Protein AF-A0A0M4RE86-F1 (afdb_monomer_lite)

Sequence (200 aa):
MSEARANSGCPTSEVSVALAEDATLPPVSRRAGDGERAEVRSTSSTGASEVVTVRMHRDGIAALTEVQRQLGGSRSDGVRQAVQIVADALSDATSINAAQKSLSKRIAARRPVVVKADESVLADLRDSLREVAERYSRQAFLFQKIGNNWNQIVMVANSGGRVDADAIRGVERALDRLAVVMERDAKRDATVSVKLLEAL

Organism: NCBI:txid656366

pLDDT: mean 70.48, std 21.92, range [27.62, 96.38]

Radius of gyration: 34.89 Å; chains: 1; bounding box: 88×49×106 Å

Foldseek 3Di:
DDDDDDDDDDDDDDDDDDDDDDDDDDDDDDDDDDDDPPPPPPPPPVDDDDDDDDDDDPVRVVVLVVLCVQLPDDSVVSVVLVVVLVVVCVVCVPDPPVSVVVSVVSSVPDDDPPQPFDVVLVVVLVVVVVVLVVLVVVLVVLVVVLVVLVVVQVVCVVVVHDRDPVSVVVSVVSVVVSVVSVVVSVVVVVVSVVSVVVRD

Secondary structure (DSSP, 8-state):
---------------------------------------------TT----------HHHHHHHHHHHHHH-S-HHHHHHHHHHHHHHHHH-TT-HHHHHHHHHHHHHTSPP------HHHHHHHHHHHHHHHHHHHHHHHHHHHHHHHHHHHHHHHHTTPPPPHHHHHHHHHHHHHHHHHHHHHHHHHHHHHHHHHHT-

Structure (mmCIF, N/CA/C/O backbone):
data_AF-A0A0M4RE86-F1
#
_entry.id   AF-A0A0M4RE86-F1
#
loop_
_atom_site.group_PDB
_atom_site.id
_atom_site.type_symbol
_atom_site.label_atom_id
_atom_site.label_alt_id
_atom_site.label_comp_id
_atom_site.label_asym_id
_atom_site.label_entity_id
_atom_site.label_seq_id
_atom_site.pdbx_PDB_ins_code
_atom_site.Cartn_x
_atom_site.Cartn_y
_atom_site.Cartn_z
_atom_site.occupancy
_atom_site.B_iso_or_equiv
_atom_site.auth_seq_id
_atom_site.auth_comp_id
_atom_site.auth_asym_id
_atom_site.auth_atom_id
_atom_site.pdbx_PDB_model_num
ATOM 1 N N . MET A 1 1 ? 4.613 10.999 -76.717 1.00 40.31 1 MET A N 1
ATOM 2 C CA . MET A 1 1 ? 3.938 9.713 -76.444 1.00 40.31 1 MET A CA 1
ATOM 3 C C . MET A 1 1 ? 3.514 9.723 -74.989 1.00 40.31 1 MET A C 1
ATOM 5 O O . MET A 1 1 ? 4.354 10.082 -74.181 1.00 40.31 1 MET A O 1
ATOM 9 N N . SER A 1 2 ? 2.330 9.350 -74.534 1.00 37.97 2 SER A N 1
ATOM 10 C CA . SER A 1 2 ? 0.957 9.283 -75.047 1.00 37.97 2 SER A CA 1
ATOM 11 C C . SER A 1 2 ? 0.096 9.117 -73.782 1.00 37.97 2 SER A C 1
ATOM 13 O O . SER A 1 2 ? 0.571 8.603 -72.772 1.00 37.97 2 SER A O 1
ATOM 15 N N . GLU A 1 3 ? -1.122 9.634 -73.838 1.00 37.16 3 GLU A N 1
ATOM 16 C CA . GLU A 1 3 ? -2.092 9.837 -72.756 1.00 37.16 3 GLU A CA 1
ATOM 17 C C . GLU A 1 3 ? -2.699 8.551 -72.154 1.00 37.16 3 GLU A C 1
ATOM 19 O O . GLU A 1 3 ? -2.768 7.535 -72.838 1.00 37.16 3 GLU A O 1
ATOM 24 N N . ALA A 1 4 ? -3.227 8.654 -70.919 1.00 37.56 4 ALA A N 1
ATOM 25 C CA . ALA A 1 4 ? -4.550 8.158 -70.455 1.00 37.56 4 ALA A CA 1
ATOM 26 C C . ALA A 1 4 ? -4.678 8.408 -68.926 1.00 37.56 4 ALA A C 1
ATOM 28 O O . ALA A 1 4 ? -3.933 7.821 -68.152 1.00 37.56 4 ALA A O 1
ATOM 29 N N . ARG A 1 5 ? -5.385 9.429 -68.408 1.00 33.84 5 ARG A N 1
ATOM 30 C CA . ARG A 1 5 ? -6.848 9.622 -68.214 1.00 33.84 5 ARG A CA 1
ATOM 31 C C . ARG A 1 5 ? -7.592 8.513 -67.442 1.00 33.84 5 ARG A C 1
ATOM 33 O O . ARG A 1 5 ? -7.882 7.475 -68.017 1.00 33.84 5 ARG A O 1
ATOM 40 N N . ALA A 1 6 ? -8.021 8.843 -66.215 1.00 36.72 6 ALA A N 1
ATOM 41 C CA . ALA A 1 6 ? -9.340 8.576 -65.594 1.00 36.72 6 ALA A CA 1
ATOM 42 C C . ALA A 1 6 ? -9.331 9.238 -64.188 1.00 36.72 6 ALA A C 1
ATOM 44 O O . ALA A 1 6 ? -8.570 8.805 -63.336 1.00 36.72 6 ALA A O 1
ATOM 45 N N . ASN A 1 7 ? -9.854 10.442 -63.932 1.00 31.66 7 ASN A N 1
ATOM 46 C CA . ASN A 1 7 ? -11.230 10.970 -63.902 1.00 31.66 7 ASN A CA 1
ATOM 47 C C . ASN A 1 7 ? -12.206 10.375 -62.858 1.00 31.66 7 ASN A C 1
ATOM 49 O O . ASN A 1 7 ? -12.497 9.185 -62.850 1.00 31.66 7 ASN A O 1
ATOM 53 N N . SER A 1 8 ? -12.835 11.323 -62.146 1.00 31.17 8 SER A N 1
ATOM 54 C CA . SER A 1 8 ? -14.076 11.285 -61.347 1.00 31.17 8 SER A CA 1
ATOM 55 C C . SER A 1 8 ? -13.953 10.861 -59.869 1.00 31.17 8 SER A C 1
ATOM 57 O O . SER A 1 8 ? -13.327 9.861 -59.559 1.00 31.17 8 SER A O 1
ATOM 59 N N . GLY A 1 9 ? -14.514 11.585 -58.896 1.00 27.73 9 GLY A N 1
ATOM 60 C CA . GLY A 1 9 ? -15.374 12.760 -58.999 1.00 27.73 9 GLY A CA 1
ATOM 61 C C . GLY A 1 9 ? -15.564 13.480 -57.661 1.00 27.73 9 GLY A C 1
ATOM 62 O O . GLY A 1 9 ? -15.548 12.885 -56.592 1.00 27.73 9 GLY A O 1
ATOM 63 N N . CYS A 1 10 ? -15.751 14.789 -57.773 1.00 36.94 10 CYS A N 1
ATOM 64 C CA . CYS A 1 10 ? -16.565 15.617 -56.888 1.00 36.94 10 CYS A CA 1
ATOM 65 C C . CYS A 1 10 ? -17.763 16.027 -57.769 1.00 36.94 10 CYS A C 1
ATOM 67 O O . CYS A 1 10 ? -17.533 16.242 -58.968 1.00 36.94 10 CYS A O 1
ATOM 6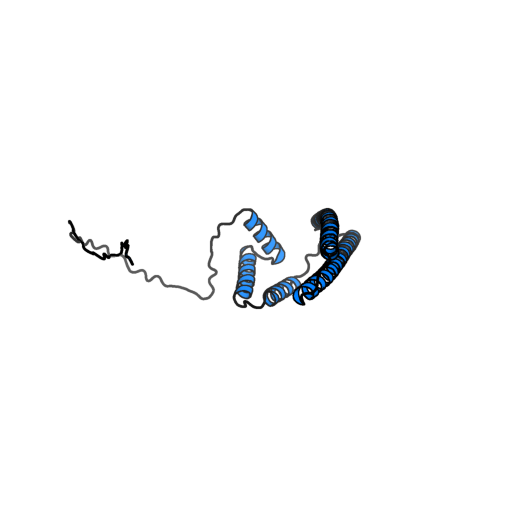9 N N . PRO A 1 11 ? -19.015 16.083 -57.271 1.00 39.84 11 PRO A N 1
ATOM 70 C CA . PRO A 1 11 ? -19.457 17.363 -56.706 1.00 39.84 11 PRO A CA 1
ATOM 71 C C . PRO A 1 11 ? -20.587 17.300 -55.639 1.00 39.84 11 PRO A C 1
ATOM 73 O O . PRO A 1 11 ? -21.336 16.337 -55.540 1.00 39.84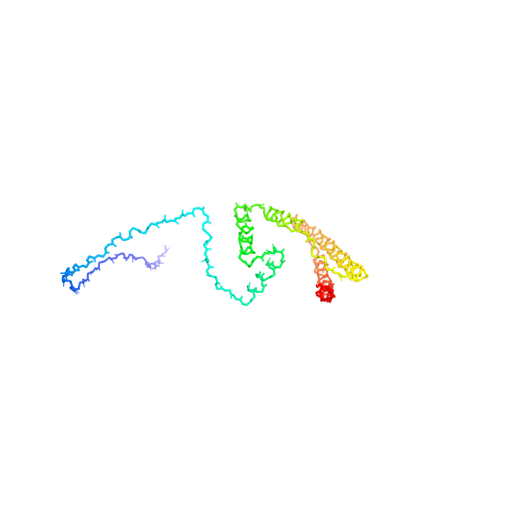 11 PRO A O 1
ATOM 76 N N . THR A 1 12 ? -20.653 18.379 -54.847 1.00 30.48 12 THR A N 1
ATOM 77 C CA . THR A 1 12 ? -21.818 19.125 -54.300 1.00 30.48 12 THR A CA 1
ATOM 78 C C . THR A 1 12 ? -23.168 18.433 -54.038 1.00 30.48 12 THR A C 1
ATOM 80 O O . THR A 1 12 ? -23.753 17.866 -54.952 1.00 30.48 12 THR A O 1
ATOM 83 N N . SER A 1 13 ? -23.767 18.709 -52.868 1.00 30.53 13 SER A N 1
ATOM 84 C CA . SER A 1 13 ? -25.028 19.483 -52.793 1.00 30.53 13 SER A CA 1
ATOM 85 C C . SER A 1 13 ? -25.476 19.752 -51.349 1.00 30.53 13 SER A C 1
ATOM 87 O O . SER A 1 13 ? -25.863 18.844 -50.620 1.00 30.53 13 SER A O 1
ATOM 89 N N . GLU A 1 14 ? -25.490 21.032 -50.977 1.00 35.16 14 GLU A N 1
ATOM 90 C CA . GLU A 1 14 ? -26.532 21.603 -50.120 1.00 35.16 14 GLU A CA 1
ATOM 91 C C . GLU A 1 14 ? -27.847 21.613 -50.913 1.00 35.16 14 GLU A C 1
ATOM 93 O O . GLU A 1 14 ? -27.827 22.058 -52.058 1.00 35.16 14 GLU A O 1
ATOM 98 N N . VAL A 1 15 ? -28.967 21.188 -50.317 1.00 28.66 15 VAL A N 1
ATOM 99 C CA . VAL A 1 15 ? -30.316 21.718 -50.594 1.00 28.66 15 VAL A CA 1
ATOM 100 C C . VAL A 1 15 ? -31.177 21.545 -49.336 1.00 28.66 15 VAL A C 1
ATOM 102 O O . VAL A 1 15 ? -31.321 20.454 -48.791 1.00 28.66 15 VAL A O 1
ATOM 105 N N . SER A 1 16 ? -31.719 22.677 -48.904 1.00 31.89 16 SER A N 1
ATOM 106 C CA . SER A 1 16 ? -32.699 22.905 -47.843 1.00 31.89 16 SER A CA 1
ATOM 107 C C . SER A 1 16 ? -34.145 22.604 -48.288 1.00 31.89 16 SER A C 1
ATOM 109 O O . SER A 1 16 ? -34.395 22.327 -49.455 1.00 31.89 16 SER A O 1
ATOM 111 N N . VAL A 1 17 ? -35.090 22.894 -47.378 1.00 27.62 17 VAL A N 1
ATOM 112 C CA . VAL A 1 17 ? -36.523 23.215 -47.606 1.00 27.62 17 VAL A CA 1
ATOM 113 C C . VAL A 1 17 ? -37.460 21.997 -47.617 1.00 27.62 17 VAL A C 1
ATOM 115 O O . VAL A 1 17 ? -37.162 21.005 -48.259 1.00 27.62 17 VAL A O 1
ATOM 118 N N . ALA A 1 18 ? -38.671 21.988 -47.058 1.00 28.33 18 ALA A N 1
ATOM 119 C CA . ALA A 1 18 ? -39.400 22.655 -45.968 1.00 28.33 18 ALA A CA 1
ATOM 120 C C . ALA A 1 18 ? -40.838 22.079 -46.024 1.00 28.33 18 ALA A C 1
ATOM 122 O O . ALA A 1 18 ? -41.206 21.484 -47.036 1.00 28.33 18 ALA A O 1
ATOM 123 N N . LEU A 1 19 ? -41.655 22.430 -45.018 1.00 28.05 19 LEU A N 1
ATOM 124 C CA . LEU A 1 19 ? -43.130 22.525 -45.067 1.00 28.05 19 LEU A CA 1
ATOM 125 C C . LEU A 1 19 ? -43.913 21.193 -45.125 1.00 28.05 19 LEU A C 1
ATOM 127 O O . LEU A 1 19 ? -43.453 20.214 -45.689 1.00 28.05 19 LEU A O 1
ATOM 131 N N . ALA A 1 20 ? -45.122 21.059 -44.583 1.00 31.22 20 ALA A N 1
ATOM 132 C CA . ALA A 1 20 ? -46.072 21.985 -43.961 1.00 31.22 20 ALA A CA 1
ATOM 133 C C . ALA A 1 20 ? -46.968 21.138 -43.021 1.00 31.22 20 ALA A C 1
ATOM 135 O O . ALA A 1 20 ? -47.129 19.943 -43.260 1.00 31.22 20 ALA A O 1
ATOM 136 N N . GLU A 1 21 ? -47.316 21.636 -41.831 1.00 35.22 21 GLU A N 1
ATOM 137 C CA . GLU A 1 21 ? -48.665 22.138 -41.486 1.00 35.22 21 GLU A CA 1
ATOM 138 C C . GLU A 1 21 ? -49.761 21.057 -41.527 1.00 35.22 21 GLU A C 1
ATOM 140 O O . GLU A 1 21 ? -49.999 20.465 -42.569 1.00 35.22 21 GLU A O 1
ATOM 145 N N . ASP A 1 22 ? -50.469 20.828 -40.412 1.00 29.98 22 ASP A N 1
ATOM 146 C CA . ASP A 1 22 ? -51.822 21.390 -40.294 1.00 29.98 22 ASP A CA 1
ATOM 147 C C . ASP A 1 22 ? -52.424 21.259 -38.875 1.00 29.98 22 ASP A C 1
ATOM 149 O O . ASP A 1 22 ? -52.291 20.221 -38.230 1.00 29.98 22 ASP A O 1
ATOM 153 N N . ALA A 1 23 ? -53.072 22.360 -38.468 1.00 31.09 23 ALA A N 1
ATOM 154 C CA . ALA A 1 23 ? -54.209 22.583 -37.554 1.00 31.09 23 ALA A CA 1
ATOM 155 C C . ALA A 1 23 ? -54.300 21.840 -36.185 1.00 31.09 23 ALA A C 1
ATOM 157 O O . ALA A 1 23 ? -54.049 20.652 -36.065 1.00 31.09 23 ALA A O 1
ATOM 158 N N . THR A 1 24 ? -54.724 22.426 -35.054 1.00 30.77 24 THR A N 1
ATOM 159 C CA . THR A 1 24 ? -55.676 23.529 -34.827 1.00 30.77 24 THR A CA 1
ATOM 160 C C . THR A 1 24 ? -55.593 23.983 -33.349 1.00 30.77 24 THR A C 1
ATOM 162 O O . THR A 1 24 ? -55.623 23.153 -32.443 1.00 30.77 24 THR A O 1
ATOM 165 N N . LEU A 1 25 ? -55.576 25.291 -33.075 1.00 39.19 25 LEU A N 1
ATOM 166 C CA . LEU A 1 25 ? -56.115 25.913 -31.841 1.00 39.19 25 LEU A CA 1
ATOM 167 C C . LEU A 1 25 ? -57.394 26.665 -32.262 1.00 39.19 25 LEU A C 1
ATOM 169 O O . LEU A 1 25 ? -57.408 27.107 -33.415 1.00 39.19 25 LEU A O 1
ATOM 173 N N . PRO A 1 26 ? -58.451 26.870 -31.431 1.00 41.78 26 PRO A N 1
ATOM 174 C CA . PRO A 1 26 ? -58.397 27.574 -30.125 1.00 41.78 26 PRO A CA 1
ATOM 175 C C . PRO A 1 26 ? -59.552 27.118 -29.163 1.00 41.78 26 PRO A C 1
ATOM 177 O O . PRO A 1 26 ? -60.053 26.015 -29.366 1.00 41.78 26 PRO A O 1
ATOM 180 N N . PRO A 1 27 ? -60.087 27.881 -28.172 1.00 35.31 27 PRO A N 1
ATOM 181 C CA . PRO A 1 27 ? -59.636 29.080 -27.457 1.00 35.31 27 PRO A CA 1
ATOM 182 C C . PRO A 1 27 ? -59.655 28.947 -25.908 1.00 35.31 27 PRO A C 1
ATOM 184 O O . PRO A 1 27 ? -60.118 27.984 -25.306 1.00 35.31 27 PRO A O 1
ATOM 187 N N . VAL A 1 28 ? -59.175 30.015 -25.272 1.00 36.88 28 VAL A N 1
ATOM 188 C CA . VAL A 1 28 ? -59.287 30.379 -23.853 1.00 36.88 28 VAL A CA 1
ATOM 189 C C . VAL A 1 28 ? -60.715 30.225 -23.301 1.00 36.88 28 VAL A C 1
ATOM 191 O O . VAL A 1 28 ? -61.653 30.793 -23.853 1.00 36.88 28 VAL A O 1
ATOM 194 N N . SER A 1 29 ? -60.853 29.602 -22.125 1.00 34.25 29 SER A N 1
ATOM 195 C CA . SER A 1 29 ? -61.986 29.842 -21.221 1.00 34.25 29 SER A CA 1
ATOM 196 C C . SER A 1 29 ? -61.481 30.157 -19.815 1.00 34.25 29 SER A C 1
ATOM 198 O O . SER A 1 29 ? -60.981 29.294 -19.095 1.00 34.25 29 SER A O 1
ATOM 200 N N . ARG A 1 30 ? -61.637 31.428 -19.432 1.00 36.12 30 ARG A N 1
ATOM 201 C CA . ARG A 1 30 ? -61.524 31.921 -18.058 1.00 36.12 30 ARG A CA 1
ATOM 202 C C . ARG A 1 30 ? -62.530 31.184 -17.171 1.00 36.12 30 ARG A C 1
ATOM 204 O O . ARG A 1 30 ? -63.725 31.203 -17.457 1.00 36.12 30 ARG A O 1
ATOM 211 N N . ARG A 1 31 ? -62.080 30.676 -16.024 1.00 35.06 31 ARG A N 1
ATOM 212 C CA . ARG A 1 31 ? -62.926 30.630 -14.829 1.00 35.06 31 ARG A CA 1
ATOM 213 C C . ARG A 1 31 ? -62.125 31.149 -13.647 1.00 35.06 31 ARG A C 1
ATOM 215 O O . ARG A 1 31 ? -61.079 30.611 -13.309 1.00 35.06 31 ARG A O 1
ATOM 222 N N . ALA A 1 32 ? -62.616 32.263 -13.119 1.00 38.19 32 ALA A N 1
ATOM 223 C CA . ALA A 1 32 ? -62.147 32.897 -11.908 1.00 38.19 32 ALA A CA 1
ATOM 224 C C . ALA A 1 32 ? -62.244 31.914 -10.737 1.00 38.19 32 ALA A C 1
ATOM 226 O O . ALA A 1 32 ? -63.264 31.250 -10.556 1.00 38.19 32 ALA A O 1
ATOM 227 N N . GLY A 1 33 ? -61.170 31.850 -9.965 1.00 36.50 33 GLY A N 1
ATOM 228 C CA . GLY A 1 33 ? -61.120 31.244 -8.649 1.00 36.50 33 GLY A CA 1
ATOM 229 C C . GLY A 1 33 ? -60.152 32.083 -7.839 1.00 36.50 33 GLY A C 1
ATOM 230 O O . GLY A 1 33 ? -58.945 31.873 -7.918 1.00 36.50 33 GLY A O 1
ATOM 231 N N . ASP A 1 34 ? -60.696 33.096 -7.168 1.00 37.25 34 ASP A N 1
ATOM 232 C CA . ASP A 1 34 ? -60.009 33.849 -6.130 1.00 37.25 34 ASP A CA 1
ATOM 233 C C . ASP A 1 34 ? -59.413 32.879 -5.111 1.00 37.25 34 ASP A C 1
ATOM 235 O O . ASP A 1 34 ? -60.082 31.975 -4.611 1.00 37.25 34 ASP A O 1
ATOM 239 N N . GLY A 1 35 ? -58.135 33.070 -4.826 1.00 36.62 35 GLY A N 1
ATOM 240 C CA . GLY A 1 35 ? -57.379 32.227 -3.917 1.00 36.62 35 GLY A CA 1
ATOM 241 C C . GLY A 1 35 ? -56.003 32.821 -3.711 1.00 36.62 35 GLY A C 1
ATOM 242 O O . GLY A 1 35 ? -55.013 32.237 -4.127 1.00 36.62 35 GLY A O 1
ATOM 243 N N . GLU A 1 36 ? -56.003 34.051 -3.198 1.00 34.25 36 GLU A N 1
ATOM 244 C CA . GLU A 1 36 ? -55.004 34.602 -2.287 1.00 34.25 36 GLU A CA 1
ATOM 245 C C . GLU A 1 36 ? -53.552 34.185 -2.572 1.00 34.25 36 GLU A C 1
ATOM 247 O O . GLU A 1 36 ? -53.103 33.087 -2.245 1.00 34.25 36 GLU A O 1
ATOM 252 N N . ARG A 1 37 ? -52.781 35.123 -3.141 1.00 38.22 37 ARG A N 1
ATOM 253 C CA . ARG A 1 37 ? -51.319 35.118 -3.044 1.00 38.22 37 ARG A CA 1
ATOM 254 C C . ARG A 1 37 ? -50.945 35.054 -1.560 1.00 38.22 37 ARG A C 1
ATOM 256 O O . ARG A 1 37 ? -50.725 36.085 -0.931 1.00 38.22 37 ARG A O 1
ATOM 263 N N . ALA A 1 38 ? -50.820 33.844 -1.026 1.00 35.88 38 ALA A N 1
ATOM 264 C CA . ALA A 1 38 ? -49.935 33.576 0.083 1.00 35.88 38 ALA A CA 1
ATOM 265 C C . ALA A 1 38 ? -48.533 33.832 -0.464 1.00 35.88 38 ALA A C 1
ATOM 267 O O . ALA A 1 38 ? -47.904 32.981 -1.092 1.00 35.88 38 ALA A O 1
ATOM 268 N N . GLU A 1 39 ? -48.122 35.087 -0.319 1.00 40.28 39 GLU A N 1
ATOM 269 C CA . GLU A 1 39 ? -46.750 35.507 -0.136 1.00 40.28 39 GLU A CA 1
ATOM 270 C C . GLU A 1 39 ? -46.030 34.377 0.610 1.00 40.28 39 GLU A C 1
ATOM 272 O O . GLU A 1 39 ? -46.173 34.222 1.824 1.00 40.28 39 GLU A O 1
ATOM 277 N N . VAL A 1 40 ? -45.333 33.511 -0.137 1.00 37.69 40 VAL A N 1
ATOM 278 C CA . VAL A 1 40 ? -44.390 32.562 0.443 1.00 37.69 40 VAL A CA 1
ATOM 279 C C . VAL A 1 40 ? -43.305 33.457 0.998 1.00 37.69 40 VAL A C 1
ATOM 281 O O . VAL A 1 40 ? -42.357 33.835 0.312 1.00 37.69 40 VAL A O 1
ATOM 284 N N . ARG A 1 41 ? -43.526 33.888 2.241 1.00 37.66 41 ARG A N 1
ATOM 285 C CA . ARG A 1 41 ? -42.517 34.474 3.094 1.00 37.66 41 ARG A CA 1
ATOM 286 C C . ARG A 1 41 ? -41.407 33.447 3.130 1.00 37.66 41 ARG A C 1
ATOM 288 O O . ARG A 1 41 ? -41.482 32.461 3.860 1.00 37.66 41 ARG A O 1
ATOM 295 N N . SER A 1 42 ? -40.389 33.690 2.317 1.00 47.12 42 SER A N 1
ATOM 296 C CA . SER A 1 42 ? -39.051 33.176 2.529 1.00 47.12 42 SER A CA 1
ATOM 297 C C . SER A 1 42 ? -38.609 33.660 3.903 1.00 47.12 42 SER A C 1
ATOM 299 O O . SER A 1 42 ? -37.954 34.687 4.049 1.00 47.12 42 SER A O 1
ATOM 301 N N . THR A 1 43 ? -38.994 32.924 4.940 1.00 43.75 43 THR A N 1
ATOM 302 C CA . THR A 1 43 ? -38.349 32.992 6.243 1.00 43.75 43 THR A CA 1
ATOM 303 C C . THR A 1 43 ? -37.087 32.148 6.148 1.00 43.75 43 THR A C 1
ATOM 305 O O . THR A 1 43 ? -36.958 31.118 6.807 1.00 43.75 43 THR A O 1
ATOM 308 N N . SER A 1 44 ? -36.148 32.563 5.295 1.00 45.78 44 SER A N 1
ATOM 309 C CA . SER A 1 44 ? -34.759 32.147 5.435 1.00 45.78 44 SER A CA 1
ATOM 310 C C . SER A 1 44 ? -34.217 32.873 6.664 1.00 45.78 44 SER A C 1
ATOM 312 O O . SER A 1 44 ? -33.566 33.913 6.563 1.00 45.78 44 SER A O 1
ATOM 314 N N . SER A 1 45 ? -34.574 32.371 7.846 1.00 42.75 45 SER A N 1
ATOM 315 C CA . SER A 1 45 ? -33.865 32.718 9.063 1.00 42.75 45 SER A CA 1
ATOM 316 C C . SER A 1 45 ? -32.491 32.065 8.967 1.00 42.75 45 SER A C 1
ATOM 318 O O . SER A 1 45 ? -32.349 30.844 8.873 1.00 42.75 45 SER A O 1
ATOM 320 N N . THR A 1 46 ? -31.463 32.903 8.921 1.00 51.88 46 THR A N 1
ATOM 321 C CA . THR A 1 46 ? -30.059 32.507 8.974 1.00 51.88 46 THR A CA 1
ATOM 322 C C . THR A 1 46 ? -29.829 31.714 10.265 1.00 51.88 46 THR A C 1
ATOM 324 O O . THR A 1 46 ? -29.661 32.300 11.330 1.00 51.88 46 THR A O 1
ATOM 327 N N . GLY A 1 47 ? -29.913 30.381 10.191 1.00 57.91 47 GLY A N 1
ATOM 328 C CA . GLY A 1 47 ? -29.756 29.482 11.342 1.00 57.91 47 GLY A CA 1
ATOM 329 C C . GLY A 1 47 ? -30.702 28.275 11.406 1.00 57.91 47 GLY A C 1
ATOM 330 O O . GLY A 1 47 ? -30.508 27.425 12.274 1.00 57.91 47 GLY A O 1
ATOM 331 N N . ALA A 1 48 ? -31.701 28.148 10.524 1.00 57.06 48 ALA A N 1
ATOM 332 C CA . ALA A 1 48 ? -32.551 26.955 10.502 1.00 57.06 48 ALA A CA 1
ATOM 333 C C . ALA A 1 48 ? -31.793 25.741 9.924 1.00 57.06 48 ALA A C 1
ATOM 335 O O . ALA A 1 48 ? -31.331 25.768 8.786 1.00 57.06 48 ALA A O 1
ATOM 336 N N . SER A 1 49 ? -31.659 24.669 10.713 1.00 68.00 49 SER A N 1
ATOM 337 C CA . SER A 1 49 ? -31.095 23.396 10.247 1.00 68.00 49 SER A CA 1
ATOM 338 C C . SER A 1 49 ? -32.034 22.773 9.213 1.00 68.00 49 SER A C 1
ATOM 340 O O . SER A 1 49 ? -33.091 22.261 9.573 1.00 68.00 49 SER A O 1
ATOM 342 N N . GLU A 1 50 ? -31.635 22.777 7.944 1.00 81.75 50 GLU A N 1
ATOM 343 C CA . GLU A 1 50 ? -32.344 22.066 6.881 1.00 81.75 50 GLU A CA 1
ATOM 344 C C . GLU A 1 50 ? -32.192 20.546 7.057 1.00 81.75 50 GLU A C 1
ATOM 346 O O . GLU A 1 50 ? -31.112 20.043 7.387 1.00 81.75 50 GLU A O 1
ATOM 351 N N . VAL A 1 51 ? -33.286 19.804 6.872 1.00 82.44 51 VAL A N 1
ATOM 352 C CA . VAL A 1 51 ? -33.288 18.338 6.940 1.00 82.44 51 VAL A CA 1
ATOM 353 C C . VAL A 1 51 ? -33.289 17.785 5.522 1.00 82.44 51 VAL A C 1
ATOM 355 O O . VAL A 1 51 ? -34.295 17.846 4.822 1.00 82.44 51 VAL A O 1
ATOM 358 N N . VAL A 1 52 ? -32.161 17.202 5.118 1.00 82.81 52 VAL A N 1
ATOM 359 C CA . VAL A 1 52 ? -31.997 16.565 3.806 1.00 82.81 52 VAL A CA 1
ATOM 360 C C . VAL A 1 52 ? -32.076 15.049 3.963 1.00 82.81 52 VAL A C 1
ATOM 362 O O . VAL A 1 52 ? -31.335 14.453 4.747 1.00 82.81 52 VAL A O 1
ATOM 365 N N . THR A 1 53 ? -32.968 14.409 3.204 1.00 84.81 53 THR A N 1
ATOM 366 C CA . THR A 1 53 ? -33.077 12.943 3.184 1.00 84.81 53 THR A CA 1
ATOM 367 C C . THR A 1 53 ? -32.143 12.371 2.123 1.00 84.81 53 THR A C 1
ATOM 369 O O . THR A 1 53 ? -32.285 12.677 0.941 1.00 84.81 53 THR A O 1
ATOM 372 N N . VAL A 1 54 ? -31.209 11.509 2.531 1.00 83.12 54 VAL A N 1
ATOM 373 C CA . VAL A 1 54 ? -30.230 10.873 1.635 1.00 83.12 54 VAL A CA 1
ATOM 374 C C . VAL A 1 54 ? -30.478 9.369 1.592 1.00 83.12 54 VAL A C 1
ATOM 376 O O . VAL A 1 54 ? -30.582 8.717 2.630 1.00 83.12 54 VAL A O 1
ATOM 379 N N . ARG A 1 55 ? -30.560 8.800 0.386 1.00 86.81 55 ARG A N 1
ATOM 380 C CA . ARG A 1 55 ? -30.604 7.344 0.194 1.0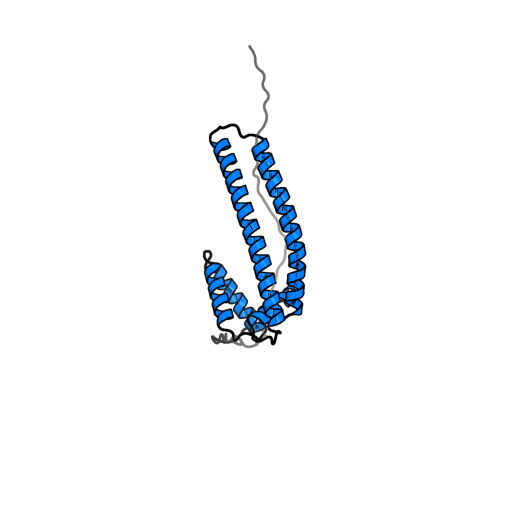0 86.81 55 ARG A CA 1
ATOM 381 C C . ARG A 1 55 ? -29.177 6.810 0.133 1.00 86.81 55 ARG A C 1
ATOM 383 O O . ARG A 1 55 ? -28.379 7.292 -0.663 1.00 86.81 55 ARG A O 1
ATOM 390 N N . MET A 1 56 ? -28.863 5.819 0.963 1.00 85.75 56 MET A N 1
ATOM 391 C CA . MET A 1 56 ? -27.528 5.223 1.045 1.00 85.75 56 MET A CA 1
ATOM 392 C C . MET A 1 56 ? -27.602 3.704 0.904 1.00 85.75 56 MET A C 1
ATOM 394 O O . MET A 1 56 ? -28.548 3.074 1.379 1.00 85.75 56 MET A O 1
ATOM 398 N N . HIS A 1 57 ? -26.581 3.122 0.275 1.00 89.88 57 HIS A N 1
ATOM 399 C CA . HIS A 1 57 ? -26.372 1.675 0.270 1.00 89.88 57 HIS A CA 1
ATOM 400 C C . HIS A 1 57 ? -25.972 1.181 1.670 1.00 89.88 57 HIS A C 1
ATOM 402 O O . HIS A 1 57 ? -25.505 1.966 2.501 1.00 89.88 57 HIS A O 1
ATOM 408 N N . ARG A 1 58 ? -26.104 -0.127 1.928 1.00 84.88 58 ARG A N 1
ATOM 409 C CA . ARG A 1 58 ? -25.779 -0.747 3.226 1.00 84.88 58 ARG A CA 1
ATOM 410 C C . ARG A 1 58 ? -24.351 -0.429 3.686 1.00 84.88 58 ARG A C 1
ATOM 412 O O . ARG A 1 58 ? -24.152 -0.085 4.848 1.00 84.88 58 ARG A O 1
ATOM 419 N N . ASP A 1 59 ? -23.394 -0.442 2.763 1.00 84.50 59 ASP A N 1
ATOM 420 C CA . ASP A 1 59 ? -21.987 -0.117 3.044 1.00 84.50 59 ASP A CA 1
ATOM 421 C C . ASP A 1 59 ? -21.798 1.367 3.378 1.00 84.50 59 ASP A C 1
ATOM 423 O O . ASP A 1 59 ? -21.014 1.721 4.254 1.00 84.50 59 ASP A O 1
ATOM 427 N N . GLY A 1 60 ? -22.584 2.245 2.748 1.00 81.00 60 GLY A N 1
ATOM 428 C CA . GLY A 1 60 ? -22.599 3.674 3.060 1.00 81.00 60 GLY A CA 1
ATOM 429 C C . GLY A 1 60 ? -23.144 3.963 4.460 1.00 81.00 60 GLY A C 1
ATOM 430 O O . GLY A 1 60 ? -22.636 4.843 5.150 1.00 81.00 60 GLY A O 1
ATOM 431 N N . ILE A 1 61 ? -24.135 3.191 4.918 1.00 82.94 61 ILE A N 1
ATOM 432 C CA . ILE A 1 61 ? -24.666 3.289 6.287 1.00 82.94 61 ILE A CA 1
ATOM 433 C C . ILE A 1 61 ? -23.620 2.812 7.307 1.00 82.94 61 ILE A C 1
ATOM 435 O O . ILE A 1 61 ? -23.460 3.436 8.360 1.00 82.94 61 ILE A O 1
ATOM 439 N N . ALA A 1 62 ? -22.887 1.739 6.995 1.00 82.12 62 ALA A N 1
ATOM 440 C CA . ALA A 1 62 ? -21.794 1.249 7.834 1.00 82.12 62 ALA A CA 1
ATOM 441 C C . ALA A 1 62 ? -20.654 2.278 7.927 1.00 82.12 62 ALA A C 1
ATOM 443 O O . ALA A 1 62 ? -20.242 2.635 9.030 1.00 82.12 62 ALA A O 1
ATOM 444 N N . ALA A 1 63 ? -20.229 2.840 6.791 1.00 79.00 63 ALA A N 1
ATOM 445 C CA . ALA A 1 63 ? -19.228 3.903 6.745 1.00 79.00 63 ALA A CA 1
ATOM 446 C C . ALA A 1 63 ? -19.670 5.148 7.532 1.00 79.00 63 ALA A C 1
ATOM 448 O O . ALA A 1 63 ? -18.882 5.713 8.286 1.00 79.00 63 ALA A O 1
ATOM 449 N N . LEU A 1 64 ? -20.943 5.549 7.432 1.00 80.06 64 LEU A N 1
ATOM 450 C CA . LEU A 1 64 ? -21.471 6.679 8.199 1.00 80.06 64 LEU A CA 1
ATOM 451 C C . LEU A 1 64 ? -21.496 6.401 9.707 1.00 80.06 64 LEU A C 1
ATOM 453 O O . LEU A 1 64 ? -21.229 7.296 10.506 1.00 80.06 64 LEU A O 1
ATOM 457 N N . THR A 1 65 ? -21.809 5.167 10.098 1.00 81.56 65 THR A N 1
ATOM 458 C CA . THR A 1 65 ? -21.776 4.743 11.503 1.00 81.56 65 THR A CA 1
ATOM 459 C C . THR A 1 65 ? -20.351 4.806 12.049 1.00 81.56 65 THR A C 1
ATOM 461 O O . THR A 1 65 ? -20.145 5.267 13.168 1.00 81.56 65 THR A O 1
ATOM 464 N N . GLU A 1 66 ? -19.358 4.435 11.241 1.00 77.25 66 GLU A N 1
ATOM 465 C CA . GLU A 1 66 ? -17.946 4.547 11.605 1.00 77.25 66 GLU A CA 1
ATOM 466 C C . GLU A 1 66 ? -17.482 6.009 11.699 1.00 77.25 66 GLU A C 1
ATOM 468 O O . GLU A 1 66 ? -16.846 6.396 12.679 1.00 77.25 66 GLU A O 1
ATOM 473 N N . VAL A 1 67 ? -17.880 6.866 10.754 1.00 76.00 67 VAL A N 1
ATOM 474 C CA . VAL A 1 67 ? -17.635 8.319 10.826 1.00 76.00 67 VAL A CA 1
ATOM 475 C C . VAL A 1 67 ? -18.276 8.915 12.080 1.00 76.00 67 VAL A C 1
ATOM 477 O O . VAL A 1 67 ? -17.641 9.700 12.785 1.00 76.00 67 VAL A O 1
ATOM 480 N N . GLN A 1 68 ? -19.505 8.510 12.410 1.00 78.75 68 GLN A N 1
ATOM 481 C CA . GLN A 1 68 ? -20.166 8.910 13.648 1.00 78.75 68 GLN A CA 1
ATOM 482 C C . GLN A 1 68 ? -19.399 8.404 14.873 1.00 78.75 68 GLN A C 1
ATOM 484 O O . GLN A 1 68 ? -19.259 9.146 15.837 1.00 78.75 68 GLN A O 1
ATOM 489 N N . ARG A 1 69 ? -18.868 7.179 14.863 1.00 77.44 69 ARG A N 1
ATOM 490 C CA . ARG A 1 69 ? -18.062 6.645 15.971 1.00 77.44 69 ARG A CA 1
ATOM 491 C C . ARG A 1 69 ? -16.802 7.485 16.199 1.00 77.44 69 ARG A C 1
ATOM 493 O O . ARG A 1 69 ? -16.509 7.861 17.333 1.00 77.44 69 ARG A O 1
ATOM 500 N N . GLN A 1 70 ? -16.101 7.837 15.123 1.00 70.50 70 GLN A N 1
ATOM 501 C CA . GLN A 1 70 ? -14.846 8.593 15.176 1.00 70.50 70 GLN A CA 1
ATOM 502 C C . GLN A 1 70 ? -15.060 10.071 15.545 1.00 70.50 70 GLN A C 1
ATOM 504 O O . GLN A 1 70 ? -14.406 10.595 16.453 1.00 70.50 70 GLN A O 1
ATOM 509 N N . LEU A 1 71 ? -16.010 10.739 14.884 1.00 69.81 71 LEU A N 1
ATOM 510 C CA . LEU A 1 71 ? -16.291 12.172 15.043 1.00 69.81 71 LEU A CA 1
ATOM 511 C C . LEU A 1 71 ? -17.293 12.493 16.154 1.00 69.81 71 LEU A C 1
ATOM 513 O O . LEU A 1 71 ? -17.349 13.647 16.587 1.00 69.81 71 LEU A O 1
ATOM 517 N N . GLY A 1 72 ? -18.007 11.471 16.648 1.00 66.94 72 GLY A N 1
ATOM 518 C CA . GLY A 1 72 ? -19.027 11.464 17.707 1.00 66.94 72 GLY A CA 1
ATOM 519 C C . GLY A 1 72 ? -20.151 12.484 17.553 1.00 66.94 72 GLY A C 1
ATOM 520 O O . GLY A 1 72 ? -20.201 13.264 16.610 1.00 66.94 72 GLY A O 1
ATOM 521 N N . GLY A 1 73 ? -21.080 12.462 18.508 1.00 76.00 73 GLY A N 1
ATOM 522 C CA . GLY A 1 73 ? -22.323 13.227 18.409 1.00 76.00 73 GLY A CA 1
ATOM 523 C C . GLY A 1 73 ? -23.409 12.479 17.632 1.00 76.00 73 GLY A C 1
ATOM 524 O O . GLY A 1 73 ? -23.388 11.246 17.514 1.00 76.00 73 GLY A O 1
ATOM 525 N N . SER A 1 74 ? -24.402 13.220 17.142 1.00 82.12 74 SER A N 1
ATOM 526 C CA . SER A 1 74 ? -25.501 12.640 16.366 1.00 82.12 74 SER A CA 1
ATOM 527 C C . SER A 1 74 ? -25.040 12.240 14.958 1.00 82.12 74 SER A C 1
ATOM 529 O O . SER A 1 74 ? -24.033 12.739 14.453 1.00 82.12 74 SER A O 1
ATOM 531 N N . ARG A 1 75 ? -25.799 11.370 14.276 1.00 79.06 75 ARG A N 1
ATOM 532 C CA . ARG A 1 75 ? -25.547 11.042 12.857 1.00 79.06 75 ARG A CA 1
ATOM 533 C C . ARG A 1 75 ? -25.458 12.301 11.995 1.00 79.06 75 ARG A C 1
ATOM 535 O O . ARG A 1 75 ? -24.577 12.400 11.150 1.00 79.06 75 ARG A O 1
ATOM 542 N N . SER A 1 76 ? -26.327 13.276 12.248 1.00 81.25 76 SER A N 1
ATOM 543 C CA . SER A 1 76 ? -26.353 14.552 11.533 1.00 81.25 76 SER A CA 1
ATOM 544 C C . SER A 1 76 ? -25.092 15.386 11.768 1.00 81.25 76 SER A C 1
ATOM 546 O O . SER A 1 76 ? -24.612 16.029 10.838 1.00 81.25 76 SER A O 1
ATOM 548 N N . ASP A 1 77 ? -24.515 15.349 12.972 1.00 78.75 77 ASP A N 1
ATOM 549 C CA . ASP A 1 77 ? -23.250 16.039 13.261 1.00 78.75 77 ASP A CA 1
ATOM 550 C C . ASP A 1 77 ? -22.075 15.381 12.542 1.00 78.75 77 ASP A C 1
ATOM 552 O O . ASP A 1 77 ? -21.247 16.084 11.963 1.00 78.75 77 ASP A O 1
ATOM 556 N N . GLY A 1 78 ? -22.049 14.045 12.505 1.00 78.75 78 GLY A N 1
ATOM 557 C CA . GLY A 1 78 ? -21.064 13.286 11.735 1.00 78.75 78 GLY A CA 1
ATOM 558 C C . GLY A 1 78 ? -21.106 13.630 10.244 1.00 78.75 78 GLY A C 1
ATOM 559 O O . GLY A 1 78 ? -20.065 13.918 9.657 1.00 78.75 78 GLY A O 1
ATOM 560 N N . VAL A 1 79 ? -22.307 13.692 9.649 1.00 82.75 79 VAL A N 1
ATOM 561 C CA . VAL A 1 79 ? -22.484 14.108 8.243 1.00 82.75 79 VAL A CA 1
ATOM 562 C C . VAL A 1 79 ? -22.007 15.543 8.031 1.00 82.75 79 VAL A C 1
ATOM 564 O O . VAL A 1 79 ? -21.206 15.782 7.132 1.00 82.75 79 VAL A O 1
ATOM 567 N N . ARG A 1 80 ? -22.446 16.499 8.862 1.00 82.81 80 ARG A N 1
ATOM 568 C CA . ARG A 1 80 ? -22.042 17.911 8.736 1.00 82.81 80 ARG A CA 1
ATOM 569 C C . ARG A 1 80 ? -20.527 18.080 8.809 1.00 82.81 80 ARG A C 1
ATOM 571 O O . ARG A 1 80 ? -19.950 18.807 8.006 1.00 82.81 80 ARG A O 1
ATOM 578 N N . GLN A 1 81 ? -19.873 17.387 9.739 1.00 76.06 81 GLN A N 1
ATOM 579 C CA . GLN A 1 81 ? -18.421 17.455 9.880 1.00 76.06 81 GLN A CA 1
ATOM 580 C C . GLN A 1 81 ? -17.686 16.797 8.710 1.00 76.06 81 GLN A C 1
ATOM 582 O O . GLN A 1 81 ? -16.705 17.365 8.237 1.00 76.06 81 GLN A O 1
ATOM 587 N N . ALA A 1 82 ? -18.156 15.647 8.222 1.00 78.25 82 ALA A N 1
ATOM 588 C CA . ALA A 1 82 ? -17.571 14.987 7.058 1.00 78.25 82 ALA A CA 1
ATOM 589 C C . ALA A 1 82 ? -17.707 15.845 5.792 1.00 78.25 82 ALA A C 1
ATOM 591 O O . ALA A 1 82 ? -16.728 16.032 5.073 1.00 78.25 82 ALA A O 1
ATOM 592 N N . VAL A 1 83 ? -18.888 16.430 5.562 1.00 82.94 83 VAL A N 1
ATOM 593 C CA . VAL A 1 83 ? -19.128 17.361 4.449 1.00 82.94 83 VAL A CA 1
ATOM 594 C C . VAL A 1 83 ? -18.221 18.580 4.562 1.00 82.94 83 VAL A C 1
ATOM 596 O O . VAL A 1 83 ? -17.627 18.961 3.562 1.00 82.94 83 VAL A O 1
ATOM 599 N N . GLN A 1 84 ? -18.038 19.145 5.761 1.00 80.56 84 GLN A N 1
ATOM 600 C CA . GLN A 1 84 ? -17.111 20.262 5.955 1.00 80.56 84 GLN A CA 1
ATOM 601 C C . GLN A 1 84 ? -15.666 19.872 5.617 1.00 80.56 84 GLN A C 1
ATOM 603 O O . GLN A 1 84 ? -14.989 20.623 4.934 1.00 80.56 84 GLN A O 1
ATOM 608 N N . ILE A 1 85 ? -15.195 18.695 6.043 1.00 74.88 85 ILE A N 1
ATOM 609 C CA . ILE A 1 85 ? -13.833 18.220 5.736 1.00 74.88 85 ILE A CA 1
ATOM 610 C C . ILE A 1 85 ? -13.638 18.048 4.225 1.00 74.88 85 ILE A C 1
ATOM 612 O O . ILE A 1 85 ? -12.599 18.430 3.689 1.00 74.88 85 ILE A O 1
ATOM 616 N N . VAL A 1 86 ? -14.631 17.482 3.537 1.00 77.06 86 VAL A N 1
ATOM 617 C CA . VAL A 1 86 ? -14.592 17.312 2.079 1.00 77.06 86 VAL A CA 1
ATOM 618 C C . VAL A 1 86 ? -14.674 18.665 1.371 1.00 77.06 86 VAL A C 1
ATOM 620 O O . VAL A 1 86 ? -13.926 18.893 0.428 1.00 77.06 86 VAL A O 1
ATOM 623 N N . ALA A 1 87 ? -15.522 19.583 1.836 1.00 76.06 87 ALA A N 1
ATOM 624 C CA . ALA A 1 87 ? -15.621 20.937 1.297 1.00 76.06 87 ALA A CA 1
ATOM 625 C C . ALA A 1 87 ? -14.313 21.720 1.481 1.00 76.06 87 ALA A C 1
ATOM 627 O O . ALA A 1 87 ? -13.871 22.381 0.543 1.00 76.06 87 ALA A O 1
ATOM 628 N N . ASP A 1 88 ? -13.661 21.589 2.640 1.00 69.88 88 ASP A N 1
ATOM 629 C CA . ASP A 1 88 ? -12.340 22.164 2.909 1.00 69.88 88 ASP A CA 1
ATOM 630 C C . ASP A 1 88 ? -11.287 21.568 1.950 1.00 69.88 88 ASP A C 1
ATOM 632 O O . ASP A 1 88 ? -10.488 22.303 1.376 1.00 69.88 88 ASP A O 1
ATOM 636 N N . ALA A 1 89 ? -11.315 20.249 1.717 1.00 70.00 89 ALA A N 1
ATOM 637 C CA . ALA A 1 89 ? -10.393 19.566 0.803 1.00 70.00 89 ALA A CA 1
ATOM 638 C C . ALA A 1 89 ? -10.615 19.921 -0.680 1.00 70.00 89 ALA A C 1
ATOM 640 O O . ALA A 1 89 ? -9.662 19.952 -1.454 1.00 70.00 89 ALA A O 1
ATOM 641 N N . LEU A 1 90 ? -11.864 20.170 -1.084 1.00 68.44 90 LEU A N 1
ATOM 642 C CA . LEU A 1 90 ? -12.223 20.543 -2.457 1.00 68.44 90 LEU A CA 1
ATOM 643 C C . LEU A 1 90 ? -11.995 22.031 -2.741 1.00 68.44 90 LEU A C 1
ATOM 645 O O . LEU A 1 90 ? -11.669 22.387 -3.871 1.00 68.44 90 LEU A O 1
ATOM 649 N N . SER A 1 91 ? -12.161 22.892 -1.735 1.00 67.94 91 SER A N 1
ATOM 650 C CA . SER A 1 91 ? -11.942 24.340 -1.874 1.00 67.94 91 SER A CA 1
ATOM 651 C C . SER A 1 91 ? -10.461 24.695 -1.995 1.00 67.94 91 SER A C 1
ATOM 653 O O . SER A 1 91 ? -10.125 25.751 -2.523 1.00 67.94 91 SER A O 1
ATOM 655 N N . ASP A 1 92 ? -9.578 23.809 -1.532 1.00 58.09 92 ASP A N 1
ATOM 656 C CA . ASP A 1 92 ? -8.137 24.013 -1.510 1.00 58.09 92 ASP A CA 1
ATOM 657 C C . ASP A 1 92 ? -7.446 22.842 -2.229 1.00 58.09 92 ASP A C 1
ATOM 659 O O . ASP A 1 92 ? -6.903 21.925 -1.608 1.00 58.09 92 ASP A O 1
ATOM 663 N N . ALA A 1 93 ? -7.486 22.860 -3.571 1.00 51.78 93 ALA A N 1
ATOM 664 C CA . ALA A 1 93 ? -6.974 21.811 -4.470 1.00 51.78 93 ALA A CA 1
ATOM 665 C C . ALA A 1 93 ? -5.487 21.430 -4.250 1.00 51.78 93 ALA A C 1
ATOM 667 O O . ALA A 1 93 ? -4.986 20.482 -4.853 1.00 51.78 93 ALA A O 1
ATOM 668 N N . THR A 1 94 ? -4.783 22.137 -3.365 1.00 55.84 94 THR A N 1
ATOM 669 C CA . THR A 1 94 ? -3.388 21.911 -2.978 1.00 55.84 94 THR A CA 1
ATOM 670 C C . THR A 1 94 ? -3.165 21.376 -1.563 1.00 55.84 94 THR A C 1
ATOM 672 O O . THR A 1 94 ? -2.005 21.141 -1.217 1.00 55.84 94 THR A O 1
ATOM 675 N N . SER A 1 95 ? -4.177 21.118 -0.720 1.00 57.22 95 SER A N 1
ATOM 676 C CA . SER A 1 95 ? -3.861 20.560 0.606 1.00 57.22 95 SER A CA 1
ATOM 677 C C . SER A 1 95 ? -4.889 19.593 1.213 1.00 57.22 95 SER A C 1
ATOM 679 O O . SER A 1 95 ? -5.530 19.841 2.232 1.00 57.22 95 SER A O 1
ATOM 681 N N . ILE A 1 96 ? -4.838 18.343 0.734 1.00 59.12 96 ILE A N 1
ATOM 682 C CA . ILE A 1 96 ? -5.172 17.143 1.540 1.00 59.12 96 ILE A CA 1
ATOM 683 C C . ILE A 1 96 ? -4.566 17.255 2.959 1.00 59.12 96 ILE A C 1
ATOM 685 O O . ILE A 1 96 ? -5.159 16.834 3.950 1.00 59.12 96 ILE A O 1
ATOM 689 N N . ASN A 1 97 ? -3.413 17.921 3.064 1.00 60.59 97 ASN A N 1
ATOM 690 C CA . ASN A 1 97 ? -2.713 18.222 4.304 1.00 60.59 97 ASN A CA 1
ATOM 691 C C . ASN A 1 97 ? -3.504 19.124 5.281 1.00 60.59 97 ASN A C 1
ATOM 693 O O . ASN A 1 97 ? -3.438 18.895 6.489 1.00 60.59 97 ASN A O 1
ATOM 697 N N . ALA A 1 98 ? -4.269 20.124 4.818 1.00 62.62 98 ALA A N 1
ATOM 698 C CA . ALA A 1 98 ? -5.082 20.964 5.709 1.00 62.62 98 ALA A CA 1
ATOM 699 C C . ALA A 1 98 ? -6.310 20.213 6.232 1.00 62.62 98 ALA A C 1
ATOM 701 O O . ALA A 1 98 ? -6.598 20.276 7.432 1.00 62.62 98 ALA A O 1
ATOM 702 N N . ALA A 1 99 ? -6.974 19.437 5.371 1.00 63.16 99 ALA A N 1
ATOM 703 C CA . ALA A 1 99 ? -8.071 18.556 5.767 1.00 63.16 99 ALA A CA 1
ATOM 704 C C . ALA A 1 99 ? -7.600 17.510 6.795 1.00 63.16 99 ALA A C 1
ATOM 706 O O . ALA A 1 99 ? -8.218 17.346 7.851 1.00 63.16 99 ALA A O 1
ATOM 707 N N . GLN A 1 100 ? -6.438 16.892 6.558 1.00 66.69 100 GLN A N 1
ATOM 708 C CA . GLN A 1 100 ? -5.802 15.965 7.494 1.00 66.69 100 GLN A CA 1
ATOM 709 C C . GLN A 1 100 ? -5.430 16.648 8.818 1.00 66.69 100 GLN A C 1
ATOM 711 O O . GLN A 1 100 ? -5.712 16.115 9.888 1.00 66.69 100 GLN A O 1
ATOM 716 N N . LYS A 1 101 ? -4.853 17.855 8.785 1.00 68.62 101 LYS A N 1
ATOM 717 C CA . LYS A 1 101 ? -4.491 18.614 9.996 1.00 68.62 101 LYS A CA 1
ATOM 718 C C . LYS A 1 101 ? -5.721 19.017 10.816 1.00 68.62 101 LYS A C 1
ATOM 720 O O . LYS A 1 101 ? -5.684 18.962 12.046 1.00 68.62 101 LYS A O 1
ATOM 725 N N . SER A 1 102 ? -6.814 19.382 10.147 1.00 66.69 102 SER A N 1
ATOM 726 C CA . SER A 1 102 ? -8.106 19.708 10.762 1.00 66.69 102 SER A CA 1
ATOM 727 C C . SER A 1 102 ? -8.746 18.481 11.417 1.00 66.69 102 SER A C 1
ATOM 729 O O . SER A 1 102 ? -9.206 18.563 12.560 1.00 66.69 102 SER A O 1
ATOM 731 N N . LEU A 1 103 ? -8.704 17.329 10.741 1.00 69.50 103 LEU A N 1
ATOM 732 C CA . LEU A 1 103 ? -9.163 16.049 11.279 1.00 69.50 103 LEU A CA 1
ATOM 733 C C . LEU A 1 103 ? -8.341 15.636 12.508 1.00 69.50 103 LEU A C 1
ATOM 735 O O . LEU A 1 103 ? -8.910 15.404 13.573 1.00 69.50 103 LEU A O 1
ATOM 739 N N . SER A 1 104 ? -7.010 15.643 12.404 1.00 70.81 104 SER A N 1
ATOM 740 C CA . SER A 1 104 ? -6.106 15.311 13.512 1.00 70.81 104 SER A CA 1
ATOM 741 C C . SER A 1 104 ? -6.324 16.213 14.727 1.00 70.81 104 SER A C 1
ATOM 743 O O . SER A 1 104 ? -6.354 15.727 15.854 1.00 70.81 104 SER A O 1
ATOM 745 N N . LYS A 1 105 ? -6.547 17.519 14.520 1.00 75.06 105 LYS A N 1
ATOM 746 C CA . LYS A 1 105 ? -6.847 18.465 15.606 1.00 75.06 105 LYS A CA 1
ATOM 747 C C . LYS A 1 105 ? -8.179 18.150 16.296 1.00 75.06 105 LYS A C 1
ATOM 749 O O . LYS A 1 105 ? -8.259 18.243 17.517 1.00 75.06 105 LYS A O 1
ATOM 754 N N . ARG A 1 106 ? -9.216 17.769 15.540 1.00 68.50 106 ARG A N 1
ATOM 755 C CA . ARG A 1 106 ? -10.535 17.406 16.094 1.00 68.50 106 ARG A CA 1
ATOM 756 C C . ARG A 1 106 ? -10.511 16.064 16.823 1.00 68.50 106 ARG A C 1
ATOM 758 O O . ARG A 1 106 ? -11.139 15.947 17.870 1.00 68.50 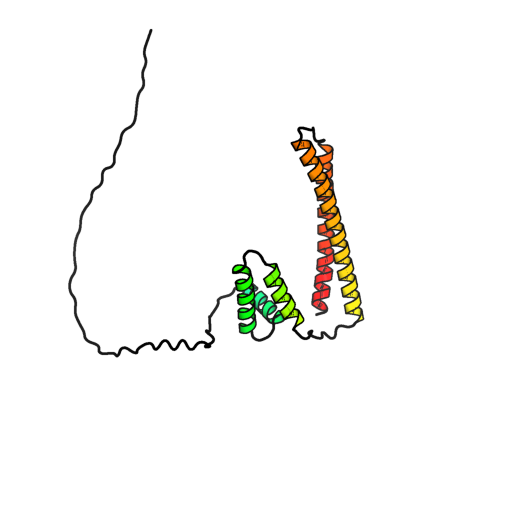106 ARG A O 1
ATOM 765 N N . ILE A 1 107 ? -9.754 15.091 16.317 1.00 66.56 107 ILE A N 1
ATOM 766 C CA . ILE A 1 107 ? -9.528 13.805 16.990 1.00 66.56 107 ILE A CA 1
ATOM 767 C C . ILE A 1 107 ? -8.738 14.021 18.288 1.00 66.56 107 ILE A C 1
ATOM 769 O O . ILE A 1 107 ? -9.140 13.523 19.332 1.00 66.56 107 ILE A O 1
ATOM 773 N N . ALA A 1 108 ? -7.674 14.828 18.256 1.00 64.75 108 ALA A N 1
ATOM 774 C CA . ALA A 1 108 ? -6.870 15.142 19.439 1.00 64.75 108 ALA A CA 1
ATOM 775 C C . ALA A 1 108 ? -7.631 15.960 20.500 1.00 64.75 108 ALA A C 1
ATOM 777 O O . ALA A 1 108 ? -7.328 15.866 21.685 1.00 64.75 108 ALA A O 1
ATOM 778 N N . ALA A 1 109 ? -8.628 16.753 20.093 1.00 68.25 109 ALA A N 1
ATOM 779 C CA . ALA A 1 109 ? -9.491 17.503 21.007 1.00 68.25 109 ALA A CA 1
ATOM 780 C C . ALA A 1 109 ? -10.533 16.626 21.728 1.00 68.25 109 ALA A C 1
ATOM 782 O O . ALA A 1 109 ? -11.244 17.115 22.610 1.00 68.25 109 ALA A O 1
ATOM 783 N N . ARG A 1 110 ? -10.649 15.339 21.378 1.00 59.72 110 ARG A N 1
ATOM 784 C CA . ARG A 1 110 ? -11.531 14.399 22.075 1.00 59.72 110 ARG A CA 1
ATOM 785 C C . ARG A 1 110 ? -10.815 13.786 23.271 1.00 59.72 110 ARG A C 1
ATOM 787 O O . ARG A 1 110 ? -9.664 13.371 23.178 1.00 59.72 110 ARG A O 1
ATOM 794 N N . ARG A 1 111 ? -11.532 13.677 24.398 1.00 50.22 111 ARG A N 1
ATOM 795 C CA . ARG A 1 111 ? -11.101 12.814 25.504 1.00 50.22 111 ARG A CA 1
ATOM 796 C C . ARG A 1 111 ? -11.010 11.381 24.970 1.00 50.22 111 ARG A C 1
ATOM 798 O O . ARG A 1 111 ? -11.985 10.935 24.359 1.00 50.22 111 ARG A O 1
ATOM 805 N N . PRO A 1 112 ? -9.885 10.678 25.179 1.00 54.09 112 PRO A N 1
ATOM 806 C CA . PRO A 1 112 ? -9.749 9.301 24.737 1.00 54.09 112 PRO A CA 1
ATOM 807 C C . PRO A 1 112 ? -10.892 8.480 25.330 1.00 54.09 112 PRO A C 1
ATOM 809 O O . PRO A 1 112 ? -11.197 8.592 26.521 1.00 54.09 112 PRO A O 1
ATOM 812 N N . VAL A 1 113 ? -11.548 7.681 24.487 1.00 52.69 113 VAL A N 1
ATOM 813 C CA . VAL A 1 113 ? -12.420 6.611 24.967 1.00 52.69 113 VAL A CA 1
ATOM 814 C C . VAL A 1 113 ? -11.498 5.677 25.736 1.00 52.69 113 VAL A C 1
ATOM 816 O O . VAL A 1 113 ? -10.665 5.000 25.140 1.00 52.69 113 VAL A O 1
ATOM 819 N N . VAL A 1 114 ? -11.567 5.731 27.065 1.00 49.12 114 VAL A N 1
ATOM 820 C CA . VAL A 1 114 ? -10.787 4.855 27.937 1.00 49.12 114 VAL A CA 1
ATOM 821 C C . VAL A 1 114 ? -11.393 3.466 27.802 1.00 49.12 114 VAL A C 1
ATOM 823 O O . VAL A 1 114 ? -12.304 3.093 28.540 1.00 49.12 114 VAL A O 1
ATOM 826 N N . VAL A 1 115 ? -10.921 2.715 26.812 1.00 56.69 115 VAL A N 1
ATOM 827 C CA . VAL A 1 115 ? -11.087 1.268 26.795 1.00 56.69 115 VAL A CA 1
ATOM 828 C C . VAL A 1 115 ? -10.253 0.771 27.971 1.00 56.69 115 VAL A C 1
ATOM 830 O O . VAL A 1 115 ? -9.047 1.010 28.018 1.00 56.69 115 VAL A O 1
ATOM 833 N N . LYS A 1 116 ? -10.891 0.145 28.967 1.00 57.59 116 LYS A N 1
ATOM 834 C CA . LYS A 1 116 ? -10.179 -0.604 30.011 1.00 57.59 116 LYS A CA 1
ATOM 835 C C . LYS A 1 116 ? -9.620 -1.879 29.375 1.00 57.59 116 LYS A C 1
ATOM 837 O O . LYS A 1 116 ? -10.117 -2.968 29.633 1.00 57.59 116 LYS A O 1
ATOM 842 N N . ALA A 1 117 ? -8.653 -1.720 28.483 1.00 62.25 117 ALA A N 1
ATOM 843 C CA . ALA A 1 117 ? -7.861 -2.826 27.991 1.00 62.25 117 ALA A CA 1
ATOM 844 C C . ALA A 1 117 ? -6.815 -3.165 29.058 1.00 62.25 117 ALA A C 1
ATOM 846 O O . ALA A 1 117 ? -6.290 -2.277 29.733 1.00 62.25 117 ALA A O 1
ATOM 847 N N . ASP A 1 118 ? -6.562 -4.455 29.239 1.00 76.88 118 ASP A N 1
ATOM 848 C CA . ASP A 1 118 ? -5.467 -4.937 30.071 1.00 76.88 118 ASP A CA 1
ATOM 849 C C . ASP A 1 118 ? -4.142 -4.375 29.521 1.00 76.88 118 ASP A C 1
ATOM 851 O O . ASP A 1 118 ? -3.894 -4.422 28.313 1.00 76.88 118 ASP A O 1
ATOM 855 N N . GLU A 1 119 ? -3.301 -3.811 30.390 1.00 78.06 119 GLU A N 1
ATOM 856 C CA . GLU A 1 119 ? -2.018 -3.206 30.005 1.00 78.06 119 GLU A CA 1
ATOM 857 C C . GLU A 1 119 ? -1.112 -4.223 29.292 1.00 78.06 119 GLU A C 1
ATOM 859 O O . GLU A 1 119 ? -0.359 -3.861 28.387 1.00 78.06 119 GLU A O 1
ATOM 864 N N . SER A 1 120 ? -1.229 -5.509 29.640 1.00 80.62 120 SER A N 1
ATOM 865 C CA . SER A 1 120 ? -0.519 -6.593 28.953 1.00 80.62 120 SER A CA 1
ATOM 866 C C . SER A 1 120 ? -0.971 -6.757 27.497 1.00 80.62 120 SER A C 1
ATOM 868 O O . SER A 1 120 ? -0.138 -6.842 26.598 1.00 80.62 120 SER A O 1
ATOM 870 N N . VAL A 1 121 ? -2.280 -6.683 27.237 1.00 79.81 121 VAL A N 1
ATOM 871 C CA . VAL A 1 121 ? -2.857 -6.757 25.885 1.00 79.81 121 VAL A CA 1
ATOM 872 C C . VAL A 1 121 ? -2.455 -5.536 25.054 1.00 79.81 121 VAL A C 1
ATOM 874 O O . VAL A 1 121 ? -2.143 -5.665 23.870 1.00 79.81 121 VAL A O 1
ATOM 877 N N . LEU A 1 122 ? -2.409 -4.348 25.665 1.00 80.81 122 LEU A N 1
ATOM 878 C CA . LEU A 1 122 ? -1.933 -3.133 24.996 1.00 80.81 122 LEU A CA 1
ATOM 879 C C . LEU A 1 122 ? -0.435 -3.194 24.668 1.00 80.81 122 LEU A C 1
ATOM 881 O O . LEU A 1 122 ? -0.031 -2.735 23.595 1.00 80.81 122 LEU A O 1
ATOM 885 N N . ALA A 1 123 ? 0.385 -3.762 25.554 1.00 84.06 123 ALA A N 1
ATOM 886 C CA . ALA A 1 123 ? 1.810 -3.965 25.308 1.00 84.06 123 ALA A CA 1
ATOM 887 C C . ALA A 1 123 ? 2.045 -4.943 24.145 1.00 84.06 123 ALA A C 1
ATOM 889 O O . ALA A 1 123 ? 2.761 -4.595 23.201 1.00 84.06 123 ALA A O 1
ATOM 890 N N . ASP A 1 124 ? 1.363 -6.091 24.155 1.00 83.06 124 ASP A N 1
ATOM 891 C CA . ASP A 1 124 ? 1.428 -7.095 23.086 1.00 83.06 124 ASP A CA 1
ATOM 892 C C . ASP A 1 124 ? 0.968 -6.523 21.737 1.00 83.06 124 ASP A C 1
ATOM 894 O O . ASP A 1 124 ? 1.575 -6.776 20.687 1.00 83.06 124 ASP A O 1
ATOM 898 N N . LEU A 1 125 ? -0.088 -5.703 21.751 1.00 84.19 125 LEU A N 1
ATOM 899 C CA . LEU A 1 125 ? -0.582 -5.029 20.556 1.00 84.19 125 LEU A CA 1
ATOM 900 C C . LEU A 1 125 ? 0.429 -4.010 20.024 1.00 84.19 125 LEU A C 1
ATOM 902 O O . LEU A 1 125 ? 0.678 -3.950 18.818 1.00 84.19 125 LEU A O 1
ATOM 906 N N . ARG A 1 126 ? 1.032 -3.212 20.910 1.00 85.00 126 ARG A N 1
ATOM 907 C CA . ARG A 1 126 ? 2.044 -2.218 20.535 1.00 85.00 126 ARG A CA 1
ATOM 908 C C . ARG A 1 126 ? 3.275 -2.881 19.930 1.00 85.00 126 ARG A C 1
ATOM 910 O O . ARG A 1 126 ? 3.801 -2.375 18.938 1.00 85.00 126 ARG A O 1
ATOM 917 N N . ASP A 1 127 ? 3.724 -3.989 20.504 1.00 88.25 127 ASP A N 1
ATOM 918 C CA . ASP A 1 127 ? 4.877 -4.724 19.991 1.00 88.25 127 ASP A CA 1
ATOM 919 C C . ASP A 1 127 ? 4.549 -5.390 18.646 1.00 88.25 127 ASP A C 1
ATOM 921 O O . ASP A 1 127 ? 5.340 -5.281 17.707 1.00 88.25 127 ASP A O 1
ATOM 925 N N . SER A 1 128 ? 3.333 -5.927 18.488 1.00 85.88 128 SER A N 1
ATOM 926 C CA . SER A 1 128 ? 2.839 -6.430 17.197 1.00 85.88 128 SER A CA 1
ATOM 927 C C . SER A 1 128 ? 2.809 -5.330 16.126 1.00 85.88 128 SER A C 1
ATOM 929 O O . SER A 1 128 ? 3.297 -5.531 15.015 1.00 85.88 128 SER A O 1
ATOM 931 N N . LEU A 1 129 ? 2.291 -4.139 16.448 1.00 86.06 129 LEU A N 1
ATOM 932 C CA . LEU A 1 129 ? 2.259 -2.995 15.525 1.00 86.06 129 LEU A CA 1
ATOM 933 C C . LEU A 1 129 ? 3.659 -2.472 15.188 1.00 86.06 129 LEU A C 1
ATOM 935 O O . LEU A 1 129 ? 3.913 -2.091 14.043 1.00 86.06 129 LEU A O 1
ATOM 939 N N . ARG A 1 130 ? 4.580 -2.464 16.159 1.00 90.12 130 ARG A N 1
ATOM 940 C CA . ARG A 1 130 ? 5.985 -2.108 15.920 1.00 90.12 130 ARG A CA 1
ATOM 941 C C . ARG A 1 130 ? 6.625 -3.081 14.936 1.00 90.12 130 ARG A C 1
ATOM 943 O O . ARG A 1 130 ? 7.286 -2.640 14.000 1.00 90.12 130 ARG A O 1
ATOM 950 N N . GLU A 1 131 ? 6.388 -4.377 15.106 1.00 89.06 131 GLU A N 1
ATOM 951 C CA . GLU A 1 131 ? 6.922 -5.398 14.208 1.00 89.06 131 GLU A CA 1
ATOM 952 C C . GLU A 1 131 ? 6.380 -5.244 12.777 1.00 89.06 131 GLU A C 1
ATOM 954 O O . GLU A 1 131 ? 7.147 -5.302 11.813 1.00 89.06 131 GLU A O 1
ATOM 959 N N . VAL A 1 132 ? 5.078 -4.967 12.628 1.00 88.62 132 VAL A N 1
ATOM 960 C CA . VAL A 1 132 ? 4.457 -4.645 11.329 1.00 88.62 132 VAL A CA 1
ATOM 961 C C . VAL A 1 132 ? 5.138 -3.430 10.695 1.00 88.62 132 VAL A C 1
ATOM 963 O O . VAL A 1 132 ? 5.591 -3.495 9.549 1.00 88.62 132 VAL A O 1
ATOM 966 N N . ALA A 1 133 ? 5.278 -2.336 11.446 1.00 88.06 133 ALA A N 1
ATOM 967 C CA . ALA A 1 133 ? 5.907 -1.112 10.954 1.00 88.06 133 ALA A CA 1
ATOM 968 C C . ALA A 1 133 ? 7.362 -1.342 10.509 1.00 88.06 133 ALA A C 1
ATOM 970 O O . ALA A 1 133 ? 7.777 -0.855 9.454 1.00 88.06 133 ALA A O 1
ATOM 971 N N . GLU A 1 134 ? 8.137 -2.121 11.265 1.00 92.12 134 GLU A N 1
ATOM 972 C CA . GLU A 1 134 ? 9.502 -2.484 10.884 1.00 92.12 134 GLU A CA 1
ATOM 973 C C . GLU A 1 134 ? 9.555 -3.311 9.597 1.00 92.12 134 GLU A C 1
ATOM 975 O O . GLU A 1 134 ? 10.445 -3.094 8.769 1.00 92.12 134 GLU A O 1
ATOM 980 N N . ARG A 1 135 ? 8.625 -4.254 9.402 1.00 90.25 135 ARG A N 1
ATOM 981 C CA . ARG A 1 135 ? 8.557 -5.065 8.177 1.00 90.25 135 ARG A CA 1
ATOM 982 C C . ARG A 1 135 ? 8.264 -4.195 6.954 1.00 90.25 135 ARG A C 1
ATOM 984 O O . ARG A 1 135 ? 9.023 -4.252 5.984 1.00 90.25 135 ARG A O 1
ATOM 991 N N . TYR A 1 136 ? 7.261 -3.320 7.024 1.00 89.31 136 TYR A N 1
ATOM 992 C CA . TYR A 1 136 ? 6.943 -2.399 5.924 1.00 89.31 136 TYR A CA 1
ATOM 993 C C . TYR A 1 136 ? 8.049 -1.368 5.665 1.00 89.31 136 TYR A C 1
ATOM 995 O O . TYR A 1 136 ? 8.338 -1.054 4.511 1.00 89.31 136 TYR A O 1
ATOM 1003 N N . SER A 1 137 ? 8.741 -0.900 6.707 1.00 91.38 137 SER A N 1
ATOM 1004 C CA . SER A 1 137 ? 9.915 -0.029 6.556 1.00 91.38 137 SER A CA 1
ATOM 1005 C C . SER A 1 137 ? 11.044 -0.719 5.775 1.00 91.38 137 SER A C 1
ATOM 1007 O O . SER A 1 137 ? 11.600 -0.153 4.828 1.00 91.38 137 SER A O 1
ATOM 1009 N N . ARG A 1 138 ? 11.334 -1.991 6.085 1.00 91.25 138 ARG A N 1
ATOM 1010 C CA . ARG A 1 138 ? 12.314 -2.791 5.327 1.00 91.25 138 ARG A CA 1
ATOM 1011 C C . ARG A 1 138 ? 11.882 -2.997 3.873 1.00 91.25 138 ARG A C 1
ATOM 1013 O O . ARG A 1 138 ? 12.721 -2.905 2.980 1.00 91.25 138 ARG A O 1
ATOM 1020 N N . GLN A 1 139 ? 10.598 -3.248 3.621 1.00 90.88 139 GLN A N 1
ATOM 1021 C CA . GLN A 1 139 ? 10.067 -3.391 2.259 1.00 90.88 139 GLN A CA 1
ATOM 1022 C C . GLN A 1 139 ? 10.199 -2.086 1.459 1.00 90.88 139 GLN A C 1
ATOM 1024 O O . GLN A 1 139 ? 10.663 -2.117 0.320 1.00 90.88 139 GLN A O 1
ATOM 1029 N N . ALA A 1 140 ? 9.887 -0.934 2.060 1.00 90.75 140 ALA A N 1
ATOM 1030 C CA . ALA A 1 140 ? 10.071 0.375 1.429 1.00 90.75 140 ALA A CA 1
ATOM 1031 C C . ALA A 1 140 ? 11.541 0.628 1.050 1.00 90.75 140 ALA A C 1
ATOM 1033 O O . ALA A 1 140 ? 11.838 1.091 -0.053 1.00 90.75 140 ALA A O 1
ATOM 1034 N N . PHE A 1 141 ? 12.477 0.243 1.920 1.00 92.31 141 PHE A N 1
ATOM 1035 C CA . PHE A 1 141 ? 13.907 0.315 1.620 1.00 92.31 141 PHE A CA 1
ATOM 1036 C C . PHE A 1 141 ? 14.323 -0.594 0.449 1.00 92.31 141 PHE A C 1
ATOM 1038 O O . PHE A 1 141 ? 15.164 -0.212 -0.369 1.00 92.31 141 PHE A O 1
ATOM 1045 N N . LEU A 1 142 ? 13.728 -1.786 0.323 1.00 92.00 142 LEU A N 1
ATOM 1046 C CA . LEU A 1 142 ? 13.958 -2.664 -0.830 1.00 92.00 142 LEU A CA 1
ATOM 1047 C C . LEU A 1 142 ? 13.397 -2.060 -2.122 1.00 92.00 142 LEU A C 1
ATOM 1049 O O . LEU A 1 142 ? 14.105 -2.062 -3.129 1.00 92.00 142 LEU A O 1
ATOM 1053 N N . PHE A 1 143 ? 12.195 -1.476 -2.090 1.00 91.25 143 PHE A N 1
ATOM 1054 C CA . PHE A 1 143 ? 11.646 -0.739 -3.233 1.00 91.25 143 PHE A CA 1
ATOM 1055 C C . PHE A 1 143 ? 12.563 0.395 -3.675 1.00 91.25 143 PHE A C 1
ATOM 1057 O O . PHE A 1 143 ? 12.828 0.530 -4.866 1.00 91.25 143 PHE A O 1
ATOM 1064 N N . GLN A 1 144 ? 13.100 1.169 -2.731 1.00 93.75 144 GLN A N 1
ATOM 1065 C CA . GLN A 1 144 ? 14.034 2.244 -3.052 1.00 93.75 144 GLN A CA 1
ATOM 1066 C C . GLN A 1 144 ? 15.288 1.712 -3.758 1.00 93.75 144 GLN A C 1
ATOM 1068 O O . GLN A 1 144 ? 15.719 2.279 -4.760 1.00 93.75 144 GLN A O 1
ATOM 1073 N N . LYS A 1 145 ? 15.866 0.602 -3.284 1.00 94.56 145 LYS A N 1
ATOM 1074 C CA . LYS A 1 145 ? 17.027 -0.023 -3.940 1.00 94.56 145 LYS A CA 1
ATOM 1075 C C . LYS A 1 145 ? 16.708 -0.507 -5.351 1.00 94.56 145 LYS A C 1
ATOM 1077 O O . LYS A 1 145 ? 17.497 -0.273 -6.262 1.00 94.56 145 LYS A O 1
ATOM 1082 N N . ILE A 1 146 ? 15.560 -1.158 -5.531 1.00 94.06 146 ILE A N 1
ATOM 1083 C CA . ILE A 1 146 ? 15.105 -1.612 -6.849 1.00 94.06 146 ILE A CA 1
ATOM 1084 C C . ILE A 1 146 ? 14.900 -0.408 -7.776 1.00 94.06 146 ILE A C 1
ATOM 1086 O O . ILE A 1 146 ? 15.390 -0.417 -8.903 1.00 94.06 146 ILE A O 1
ATOM 1090 N N . GLY A 1 147 ? 14.261 0.652 -7.280 1.00 94.44 147 GLY A N 1
ATOM 1091 C CA . GLY A 1 147 ? 14.066 1.904 -8.008 1.00 94.44 147 GLY A CA 1
ATOM 1092 C C . GLY A 1 147 ? 15.384 2.563 -8.412 1.00 94.44 147 GLY A C 1
ATOM 1093 O O . GLY A 1 147 ? 15.523 2.989 -9.554 1.00 94.44 147 GLY A O 1
ATOM 1094 N N . ASN A 1 148 ? 16.386 2.576 -7.530 1.00 95.25 148 ASN A N 1
ATOM 1095 C CA . ASN A 1 148 ? 17.719 3.089 -7.852 1.00 95.25 148 ASN A CA 1
ATOM 1096 C C . ASN A 1 148 ? 18.385 2.282 -8.977 1.00 95.25 148 ASN A C 1
ATOM 1098 O O . ASN A 1 148 ? 18.934 2.873 -9.906 1.00 95.25 148 ASN A O 1
ATOM 1102 N N . ASN A 1 149 ? 18.305 0.950 -8.922 1.00 93.12 149 ASN A N 1
ATOM 1103 C CA . ASN A 1 149 ? 18.854 0.079 -9.965 1.00 93.12 149 ASN A CA 1
ATOM 1104 C C . ASN A 1 149 ? 18.129 0.283 -11.303 1.00 93.12 149 ASN A C 1
ATOM 1106 O O . ASN A 1 149 ? 18.770 0.382 -12.347 1.00 93.12 149 ASN A O 1
ATOM 1110 N N . TRP A 1 150 ? 16.801 0.408 -11.273 1.00 95.88 150 TRP A N 1
ATOM 1111 C CA . TRP A 1 150 ? 16.012 0.713 -12.463 1.00 95.88 150 TRP A CA 1
ATOM 1112 C C . TRP A 1 150 ? 16.373 2.079 -13.053 1.00 95.88 150 TRP A C 1
ATOM 1114 O O . TRP A 1 150 ? 16.592 2.199 -14.255 1.00 95.88 150 TRP A O 1
ATOM 1124 N N . ASN A 1 151 ? 16.526 3.100 -12.208 1.00 96.38 151 ASN A N 1
ATOM 1125 C CA . ASN A 1 151 ? 16.938 4.429 -12.646 1.00 96.38 151 ASN A CA 1
ATOM 1126 C C . ASN A 1 151 ? 18.325 4.407 -13.311 1.00 96.38 151 ASN A C 1
ATOM 1128 O O . ASN A 1 151 ? 18.526 5.055 -14.334 1.00 96.38 151 ASN A O 1
ATOM 1132 N N . GLN A 1 152 ? 19.272 3.620 -12.788 1.00 94.62 152 GLN A N 1
ATOM 1133 C CA . GLN A 1 152 ? 20.578 3.420 -13.428 1.00 94.62 152 GLN A CA 1
ATOM 1134 C C . GLN A 1 152 ? 20.460 2.761 -14.804 1.00 94.62 152 GLN A C 1
ATOM 1136 O O . GLN A 1 152 ? 21.080 3.236 -15.754 1.00 94.62 152 GLN A O 1
ATOM 1141 N N . ILE A 1 153 ? 19.632 1.721 -14.934 1.00 94.81 153 ILE A N 1
ATOM 1142 C CA . ILE A 1 153 ? 19.355 1.070 -16.222 1.00 94.81 153 ILE A CA 1
ATOM 1143 C C . ILE A 1 153 ? 18.803 2.082 -17.233 1.00 94.81 153 ILE A C 1
ATOM 1145 O O . ILE A 1 153 ? 19.301 2.171 -18.355 1.00 94.81 153 ILE A O 1
ATOM 1149 N N . VAL A 1 154 ? 17.819 2.885 -16.821 1.00 95.38 154 VAL A N 1
ATOM 1150 C CA . VAL A 1 154 ? 17.207 3.917 -17.669 1.00 95.38 154 VAL A CA 1
ATOM 1151 C C . VAL A 1 154 ? 18.229 4.979 -18.085 1.00 95.38 154 VAL A C 1
ATOM 1153 O O . VAL A 1 154 ? 18.269 5.360 -19.252 1.00 95.38 154 VAL A O 1
ATOM 1156 N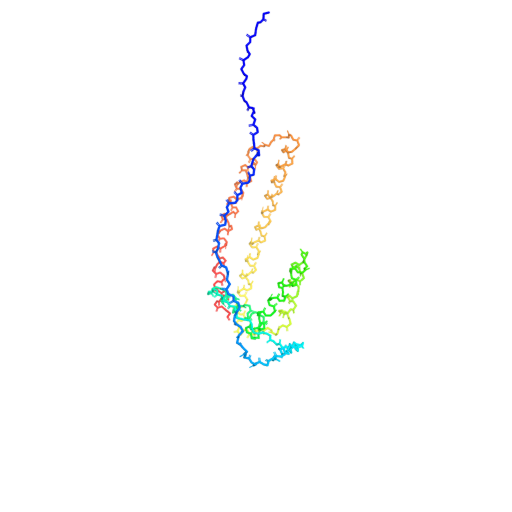 N . MET A 1 155 ? 19.098 5.431 -17.177 1.00 95.94 155 MET A N 1
ATOM 1157 C CA . MET A 1 155 ? 20.163 6.389 -17.511 1.00 95.94 155 MET A CA 1
ATOM 1158 C C . MET A 1 155 ? 21.159 5.827 -18.537 1.00 95.94 155 MET A C 1
ATOM 1160 O O . MET A 1 155 ? 21.553 6.535 -19.468 1.00 95.94 155 MET A O 1
ATOM 1164 N N . VAL A 1 156 ? 21.551 4.556 -18.407 1.00 95.25 156 VAL A N 1
ATOM 1165 C CA . VAL A 1 156 ? 22.443 3.899 -19.377 1.00 95.25 156 VAL A CA 1
ATOM 1166 C C . VAL A 1 156 ? 21.758 3.772 -20.738 1.00 95.25 156 VAL A C 1
ATOM 1168 O O . VAL A 1 156 ? 22.359 4.121 -21.750 1.00 95.25 156 VAL A O 1
ATOM 1171 N N . ALA A 1 157 ? 20.487 3.364 -20.770 1.00 93.50 157 ALA A N 1
ATOM 1172 C CA . ALA A 1 157 ? 19.720 3.281 -22.012 1.00 93.50 157 ALA A CA 1
ATOM 1173 C C . ALA A 1 157 ? 19.593 4.648 -22.706 1.00 93.50 157 ALA A C 1
ATOM 1175 O O . ALA A 1 157 ? 19.855 4.771 -23.902 1.00 93.50 157 ALA A O 1
ATOM 1176 N N . ASN A 1 158 ? 19.248 5.694 -21.949 1.00 94.75 158 ASN A N 1
ATOM 1177 C CA . ASN A 1 158 ? 19.035 7.043 -22.481 1.00 94.75 158 ASN A CA 1
ATOM 1178 C C . ASN A 1 158 ? 20.323 7.712 -22.974 1.00 94.75 158 ASN A C 1
ATOM 1180 O O . ASN A 1 158 ? 20.266 8.575 -23.846 1.00 94.75 158 ASN A O 1
ATOM 1184 N N . SER A 1 159 ? 21.484 7.314 -22.453 1.00 95.19 159 SER A N 1
ATOM 1185 C CA . SER A 1 159 ? 22.783 7.772 -22.963 1.00 95.19 159 SER A CA 1
ATOM 1186 C C . SER A 1 159 ? 23.247 7.009 -24.215 1.00 95.19 159 SER A C 1
ATOM 1188 O O . SER A 1 159 ? 24.355 7.237 -24.696 1.00 95.19 159 SER A O 1
ATOM 1190 N N . GLY A 1 160 ? 22.411 6.117 -24.766 1.00 93.00 160 GLY A N 1
ATOM 1191 C CA . GLY A 1 160 ? 22.740 5.275 -25.921 1.00 93.00 160 GLY A CA 1
ATOM 1192 C C . GLY A 1 160 ? 23.626 4.076 -25.572 1.00 93.00 160 GLY A C 1
ATOM 1193 O O . GLY A 1 160 ? 24.104 3.375 -26.467 1.00 93.00 160 GLY A O 1
ATOM 1194 N N . GLY A 1 161 ? 23.856 3.830 -24.279 1.00 92.00 161 GLY A N 1
ATOM 1195 C CA . GLY A 1 161 ? 24.581 2.671 -23.784 1.00 92.00 161 GLY A CA 1
ATOM 1196 C C . GLY A 1 161 ? 23.782 1.381 -23.960 1.00 92.00 161 GLY A C 1
ATOM 1197 O O . GLY A 1 161 ? 22.550 1.366 -23.942 1.00 92.00 161 GLY A O 1
ATOM 1198 N N . ARG A 1 162 ? 24.490 0.258 -24.110 1.00 93.06 162 ARG A N 1
ATOM 1199 C CA . ARG A 1 162 ? 23.851 -1.062 -24.118 1.00 93.06 162 ARG A CA 1
ATOM 1200 C C . ARG A 1 162 ? 23.520 -1.473 -22.688 1.00 93.06 162 ARG A C 1
ATOM 1202 O O . ARG A 1 162 ? 24.411 -1.566 -21.849 1.00 93.06 162 ARG A O 1
ATOM 1209 N N . VAL A 1 163 ? 22.245 -1.746 -22.437 1.00 92.50 163 VAL A N 1
ATOM 1210 C CA . VAL A 1 163 ? 21.781 -2.338 -21.182 1.00 92.50 163 VAL A CA 1
ATOM 1211 C C . VAL A 1 163 ? 21.934 -3.851 -21.258 1.00 92.50 163 VAL A C 1
ATOM 1213 O O . VAL A 1 163 ? 21.488 -4.479 -22.217 1.00 92.50 163 VAL A O 1
ATOM 1216 N N . ASP A 1 164 ? 22.548 -4.432 -20.233 1.00 93.62 164 ASP A N 1
ATOM 1217 C CA . ASP A 1 164 ? 22.607 -5.878 -20.066 1.00 93.62 164 ASP A CA 1
ATOM 1218 C C . ASP A 1 164 ? 21.210 -6.435 -19.740 1.00 93.62 164 ASP A C 1
ATOM 1220 O O . ASP A 1 164 ? 20.550 -5.998 -18.792 1.00 93.62 164 ASP A O 1
ATOM 1224 N N . ALA A 1 165 ? 20.761 -7.428 -20.510 1.00 92.81 165 ALA A N 1
ATOM 1225 C CA . ALA A 1 165 ? 19.497 -8.118 -20.271 1.00 92.81 165 ALA A CA 1
ATOM 1226 C C . ALA A 1 165 ? 19.454 -8.778 -18.880 1.00 92.81 165 ALA A C 1
ATOM 1228 O O . ALA A 1 165 ? 18.378 -8.911 -18.290 1.00 92.81 165 ALA A O 1
ATOM 1229 N N . ASP A 1 166 ? 20.604 -9.158 -18.319 1.00 93.94 166 ASP A N 1
ATOM 1230 C CA . ASP A 1 166 ? 20.677 -9.724 -16.971 1.00 93.94 166 ASP A CA 1
ATOM 1231 C C . ASP A 1 166 ? 20.402 -8.693 -15.874 1.00 93.94 166 ASP A C 1
ATOM 1233 O O . ASP A 1 166 ? 19.861 -9.061 -14.825 1.00 93.94 166 ASP A O 1
ATOM 1237 N N . ALA A 1 167 ? 20.674 -7.408 -16.123 1.00 92.06 167 ALA A N 1
ATOM 1238 C CA . ALA A 1 167 ? 20.332 -6.326 -15.202 1.00 92.06 167 ALA A CA 1
ATOM 1239 C C . ALA A 1 167 ? 18.810 -6.125 -15.119 1.00 92.06 167 ALA A C 1
ATOM 1241 O O . ALA A 1 167 ? 18.261 -6.031 -14.019 1.00 92.06 167 ALA A O 1
ATOM 1242 N N . ILE A 1 168 ? 18.121 -6.152 -16.267 1.00 93.06 168 ILE A N 1
ATOM 1243 C CA . ILE A 1 168 ? 16.650 -6.088 -16.338 1.00 93.06 168 ILE A CA 1
ATOM 1244 C C . ILE A 1 168 ? 16.043 -7.304 -15.628 1.00 93.06 168 ILE A C 1
ATOM 1246 O O . ILE A 1 168 ? 15.258 -7.148 -14.691 1.00 93.06 168 ILE A O 1
ATOM 1250 N N . ARG A 1 169 ? 16.507 -8.515 -15.969 1.00 94.31 169 ARG A N 1
ATOM 1251 C CA . ARG A 1 169 ? 16.068 -9.756 -15.304 1.00 94.31 169 ARG A CA 1
ATOM 1252 C C . ARG A 1 169 ? 16.376 -9.769 -13.807 1.00 94.31 169 ARG A C 1
ATOM 1254 O O . ARG A 1 169 ? 15.719 -10.474 -13.043 1.00 94.31 169 ARG A O 1
ATOM 1261 N N . GLY A 1 170 ? 17.419 -9.067 -13.371 1.00 93.00 170 GLY A N 1
ATOM 1262 C CA . GLY A 1 170 ? 17.764 -8.900 -11.960 1.00 93.00 170 GLY A CA 1
ATOM 1263 C C . GLY A 1 170 ? 16.733 -8.060 -11.205 1.00 93.00 170 GLY A C 1
ATOM 1264 O O . GLY A 1 170 ? 16.344 -8.433 -10.097 1.00 93.00 170 GLY A O 1
ATOM 1265 N N . VAL A 1 171 ? 16.258 -6.972 -11.819 1.00 94.50 171 VAL A N 1
ATOM 1266 C CA . VAL A 1 171 ? 15.188 -6.119 -11.278 1.00 94.50 171 VAL A CA 1
ATOM 1267 C C . VAL A 1 171 ? 13.865 -6.880 -11.202 1.00 94.50 171 VAL A C 1
ATOM 1269 O O . VAL A 1 171 ? 13.240 -6.881 -10.144 1.00 94.50 171 VAL A O 1
ATOM 1272 N N . GLU A 1 172 ? 13.485 -7.592 -12.263 1.00 94.25 172 GLU A N 1
ATOM 1273 C CA . GLU A 1 172 ? 12.267 -8.420 -12.294 1.00 94.25 172 GLU A CA 1
ATOM 1274 C C . GLU A 1 172 ? 12.271 -9.468 -11.173 1.00 94.25 172 GLU A C 1
ATOM 1276 O O . GLU A 1 172 ? 11.365 -9.505 -10.344 1.00 94.25 172 GLU A O 1
ATOM 1281 N N . ARG A 1 173 ? 13.364 -10.234 -11.040 1.00 95.69 173 ARG A N 1
ATOM 1282 C CA . ARG A 1 173 ? 13.516 -11.219 -9.955 1.00 95.69 173 ARG A CA 1
ATOM 1283 C C . ARG A 1 173 ? 13.448 -10.592 -8.563 1.00 95.69 173 ARG A C 1
ATOM 1285 O O . ARG A 1 173 ? 12.996 -11.243 -7.621 1.00 95.69 173 ARG A O 1
ATOM 1292 N N . ALA A 1 174 ? 13.951 -9.370 -8.396 1.00 93.12 174 ALA A N 1
ATOM 1293 C CA . ALA A 1 174 ? 13.881 -8.665 -7.121 1.00 93.12 174 ALA A CA 1
ATOM 1294 C C . ALA A 1 174 ? 12.446 -8.219 -6.800 1.00 93.12 174 ALA A C 1
ATOM 1296 O O . ALA A 1 174 ? 12.023 -8.355 -5.651 1.00 93.12 174 ALA A O 1
ATOM 1297 N N . LEU A 1 175 ? 11.699 -7.750 -7.805 1.00 94.06 175 LEU A N 1
ATOM 1298 C CA . LEU A 1 175 ? 10.283 -7.401 -7.678 1.00 94.06 175 LEU A CA 1
ATOM 1299 C C . LEU A 1 175 ? 9.431 -8.628 -7.345 1.00 94.06 175 LEU A C 1
ATOM 1301 O O . LEU A 1 175 ? 8.655 -8.567 -6.395 1.00 94.06 175 LEU A O 1
ATOM 1305 N N . ASP A 1 176 ? 9.642 -9.756 -8.025 1.00 95.94 176 ASP A N 1
ATOM 1306 C CA . ASP A 1 176 ? 8.921 -11.004 -7.740 1.00 95.94 176 ASP A CA 1
ATOM 1307 C C . ASP A 1 176 ? 9.161 -11.480 -6.304 1.00 95.94 176 ASP A C 1
ATOM 1309 O O . ASP A 1 176 ? 8.231 -11.820 -5.571 1.00 95.94 176 ASP A O 1
ATOM 1313 N N . ARG A 1 177 ? 10.422 -11.455 -5.851 1.00 94.56 177 ARG A N 1
ATOM 1314 C CA . ARG A 1 177 ? 10.763 -11.809 -4.464 1.00 94.56 177 ARG A CA 1
ATOM 1315 C C . ARG A 1 177 ? 10.103 -10.869 -3.462 1.00 94.56 177 ARG A C 1
ATOM 1317 O O . ARG A 1 177 ? 9.635 -11.331 -2.423 1.00 94.56 177 ARG A O 1
ATOM 1324 N N . LEU A 1 178 ? 10.080 -9.569 -3.753 1.00 92.56 178 LEU A N 1
ATOM 1325 C CA . LEU A 1 178 ? 9.451 -8.582 -2.883 1.00 92.56 178 LEU A CA 1
ATOM 1326 C C . LEU A 1 178 ? 7.935 -8.787 -2.821 1.00 92.56 178 LEU A C 1
ATOM 1328 O O . LEU A 1 178 ? 7.383 -8.780 -1.725 1.00 92.56 178 LEU A O 1
ATOM 1332 N N . ALA A 1 179 ? 7.286 -9.067 -3.953 1.00 92.44 179 ALA A N 1
ATOM 1333 C CA . ALA A 1 179 ? 5.861 -9.374 -4.014 1.00 92.44 179 ALA A CA 1
ATOM 1334 C C . ALA A 1 179 ? 5.502 -10.592 -3.146 1.00 92.44 179 ALA A C 1
ATOM 1336 O O . ALA A 1 179 ? 4.584 -10.511 -2.331 1.00 92.44 179 ALA A O 1
ATOM 1337 N N . VAL A 1 180 ? 6.280 -11.679 -3.229 1.00 94.44 180 VAL A N 1
ATOM 1338 C CA . VAL A 1 180 ? 6.079 -12.878 -2.391 1.00 94.44 180 VAL A CA 1
ATOM 1339 C C . VAL A 1 180 ? 6.214 -12.558 -0.898 1.00 94.44 180 VAL A C 1
ATOM 1341 O O . VAL A 1 180 ? 5.417 -13.026 -0.080 1.00 94.44 180 VAL A O 1
ATOM 1344 N N . VAL A 1 181 ? 7.215 -11.757 -0.518 1.00 91.38 181 VAL A N 1
ATOM 1345 C CA . VAL A 1 181 ? 7.407 -11.344 0.883 1.00 91.38 181 VAL A CA 1
ATOM 1346 C C . VAL A 1 181 ? 6.239 -10.483 1.360 1.00 91.38 181 VAL A C 1
ATOM 1348 O O . VAL A 1 181 ? 5.692 -10.751 2.429 1.00 91.38 181 VAL A O 1
ATOM 1351 N N . MET A 1 182 ? 5.819 -9.505 0.558 1.00 91.62 182 MET A N 1
ATOM 1352 C CA . MET A 1 182 ? 4.699 -8.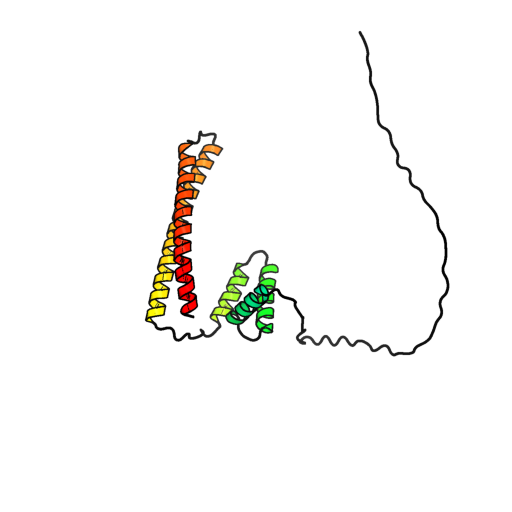620 0.879 1.00 91.62 182 MET A CA 1
ATOM 1353 C C . MET A 1 182 ? 3.380 -9.377 1.016 1.00 91.62 182 MET A C 1
ATOM 1355 O O . MET A 1 182 ? 2.626 -9.106 1.944 1.00 91.62 182 MET A O 1
ATOM 1359 N N . GLU A 1 183 ? 3.107 -10.348 0.145 1.00 93.12 183 GLU A N 1
ATOM 1360 C CA . GLU A 1 183 ? 1.897 -11.169 0.235 1.00 93.12 183 GLU A CA 1
ATOM 1361 C C . GLU A 1 183 ? 1.884 -12.005 1.522 1.00 93.12 183 GLU A C 1
ATOM 1363 O O . GLU A 1 183 ? 0.866 -12.100 2.214 1.00 93.12 183 GLU A O 1
ATOM 1368 N N . ARG A 1 184 ? 3.030 -12.597 1.881 1.00 91.12 184 ARG A N 1
ATOM 1369 C CA . ARG A 1 184 ? 3.166 -13.355 3.129 1.00 91.12 184 ARG A CA 1
ATOM 1370 C C . ARG A 1 184 ? 2.968 -12.464 4.354 1.00 91.12 184 ARG A C 1
ATOM 1372 O O . ARG A 1 184 ? 2.304 -12.879 5.304 1.00 91.12 184 ARG A O 1
ATOM 1379 N N . ASP A 1 185 ? 3.557 -11.274 4.344 1.00 89.88 185 ASP A N 1
ATOM 1380 C CA . ASP A 1 185 ? 3.458 -10.334 5.456 1.00 89.88 185 ASP A CA 1
ATOM 1381 C C . ASP A 1 185 ? 2.020 -9.791 5.571 1.00 89.88 185 ASP A C 1
ATOM 1383 O O . ASP A 1 185 ? 1.452 -9.832 6.657 1.00 89.88 185 ASP A O 1
ATOM 1387 N N . ALA A 1 186 ? 1.352 -9.475 4.455 1.00 88.19 186 ALA A N 1
ATOM 1388 C CA . ALA A 1 186 ? -0.061 -9.085 4.442 1.00 88.19 186 ALA A CA 1
ATOM 1389 C C . ALA A 1 186 ? -0.988 -10.167 5.035 1.00 88.19 186 ALA A C 1
ATOM 1391 O O . ALA A 1 186 ? -1.895 -9.856 5.808 1.00 88.19 186 ALA A O 1
ATOM 1392 N N . LYS A 1 187 ? -0.742 -11.453 4.735 1.00 89.00 187 LYS A N 1
ATOM 1393 C CA . LYS A 1 187 ? -1.485 -12.575 5.347 1.00 89.00 187 LYS A CA 1
ATOM 1394 C C . LYS A 1 187 ? -1.273 -12.650 6.862 1.00 89.00 187 LYS A C 1
ATOM 1396 O O . LYS A 1 187 ? -2.219 -12.923 7.601 1.00 89.00 187 LYS A O 1
ATOM 1401 N N . ARG A 1 188 ? -0.049 -12.404 7.340 1.00 84.94 188 ARG A N 1
ATOM 1402 C CA . ARG A 1 188 ? 0.237 -12.340 8.784 1.00 84.94 188 ARG A CA 1
ATOM 1403 C C . ARG A 1 188 ? -0.454 -11.149 9.440 1.00 84.94 188 ARG A C 1
ATOM 1405 O O . ARG A 1 188 ? -1.031 -11.300 10.514 1.00 84.94 188 ARG A O 1
ATOM 1412 N N . ASP A 1 189 ? -0.467 -10.006 8.775 1.00 85.19 189 ASP A N 1
ATOM 1413 C CA . ASP A 1 189 ? -0.974 -8.758 9.347 1.00 85.19 189 ASP A CA 1
ATOM 1414 C C . ASP A 1 189 ? -2.505 -8.702 9.368 1.00 85.19 189 ASP A C 1
ATOM 1416 O O . ASP A 1 189 ? -3.095 -8.083 10.258 1.00 85.19 189 ASP A O 1
ATOM 1420 N N . ALA A 1 190 ? -3.171 -9.456 8.488 1.00 83.06 190 ALA A N 1
ATOM 1421 C CA . ALA A 1 190 ? -4.602 -9.728 8.608 1.00 83.06 190 ALA A CA 1
ATOM 1422 C C . ALA A 1 190 ? -4.948 -10.373 9.966 1.00 83.06 190 ALA A C 1
ATOM 1424 O O . ALA A 1 190 ? -5.954 -10.023 10.576 1.00 83.06 190 ALA A O 1
ATOM 1425 N N . THR A 1 191 ? -4.079 -11.243 10.494 1.00 77.94 191 THR A N 1
ATOM 1426 C CA . THR A 1 191 ? -4.275 -11.867 11.817 1.00 77.94 191 THR A CA 1
ATOM 1427 C C . THR A 1 191 ? -4.105 -10.851 12.950 1.00 77.94 191 THR A C 1
ATOM 1429 O O . THR A 1 191 ? -4.866 -10.865 13.915 1.00 77.94 191 THR A O 1
ATOM 1432 N N . VAL A 1 192 ? -3.137 -9.935 12.831 1.00 76.19 192 VAL A N 1
ATOM 1433 C CA . VAL A 1 192 ? -2.944 -8.838 13.798 1.00 76.19 192 VAL A CA 1
ATOM 1434 C C . VAL A 1 192 ? -4.153 -7.898 13.796 1.00 76.19 192 VAL A C 1
ATOM 1436 O O . VAL A 1 192 ? -4.616 -7.496 14.858 1.00 76.19 192 VAL A O 1
ATOM 1439 N N . SER A 1 193 ? -4.710 -7.610 12.619 1.00 74.38 193 SER A N 1
ATOM 1440 C CA . SER A 1 193 ? -5.900 -6.763 12.461 1.00 74.38 193 SER A CA 1
ATOM 1441 C C . SER A 1 193 ? -7.140 -7.362 13.136 1.00 74.38 193 SER A C 1
ATOM 1443 O O . SER A 1 193 ? -7.916 -6.630 13.745 1.00 74.38 193 SER A O 1
ATOM 1445 N N . VAL A 1 194 ? -7.303 -8.691 13.085 1.00 77.81 194 VAL A N 1
ATOM 1446 C CA . VAL A 1 194 ? -8.377 -9.403 13.802 1.00 77.81 194 VAL A CA 1
ATOM 1447 C C . VAL A 1 194 ? -8.204 -9.281 15.318 1.00 77.81 194 VAL A C 1
ATOM 1449 O O . VAL A 1 194 ? -9.144 -8.879 15.995 1.00 77.81 194 VAL A O 1
ATOM 1452 N N . LYS A 1 195 ? -6.995 -9.513 15.848 1.00 71.69 195 LYS A N 1
ATOM 1453 C CA . LYS A 1 195 ? -6.709 -9.328 17.287 1.00 71.69 195 LYS A CA 1
ATOM 1454 C C . LYS A 1 195 ? -6.971 -7.896 17.761 1.00 71.69 195 LYS A C 1
ATOM 1456 O O . LYS A 1 195 ? -7.413 -7.680 18.883 1.00 71.69 195 LYS A O 1
ATOM 1461 N N . LEU A 1 196 ? -6.698 -6.915 16.901 1.00 73.25 196 LEU A N 1
ATOM 1462 C CA . LEU A 1 196 ? -6.926 -5.497 17.178 1.00 73.25 196 LEU A CA 1
ATOM 1463 C C . LEU A 1 196 ? -8.425 -5.177 17.282 1.00 73.25 196 LEU A C 1
ATOM 1465 O O . LEU A 1 196 ? -8.815 -4.382 18.127 1.00 73.25 196 LEU A O 1
ATOM 1469 N N . LEU A 1 197 ? -9.263 -5.823 16.463 1.00 72.31 197 LEU A N 1
ATOM 1470 C CA . LEU A 1 197 ? -10.724 -5.710 16.540 1.00 72.31 197 LEU A CA 1
ATOM 1471 C C . LEU A 1 197 ? -11.313 -6.416 17.768 1.00 72.31 197 LEU A C 1
ATOM 1473 O O . LEU A 1 197 ? -12.306 -5.941 18.299 1.00 72.31 197 LEU A O 1
ATOM 1477 N N . GLU A 1 198 ? -10.718 -7.522 18.217 1.00 73.19 198 GLU A N 1
ATOM 1478 C CA . GLU A 1 198 ? -11.155 -8.248 19.423 1.00 73.19 198 GLU A CA 1
ATOM 1479 C C . GLU A 1 198 ? -10.793 -7.521 20.731 1.00 73.19 198 GLU A C 1
ATOM 1481 O O . GLU A 1 198 ? -11.432 -7.749 21.756 1.00 73.19 198 GLU A O 1
ATOM 1486 N N . ALA A 1 199 ? -9.777 -6.653 20.707 1.00 64.06 199 ALA A N 1
ATOM 1487 C CA . ALA A 1 199 ? -9.298 -5.906 21.872 1.00 64.06 199 ALA A CA 1
ATOM 1488 C C . ALA A 1 199 ? -9.975 -4.531 22.081 1.00 64.06 199 ALA A C 1
ATOM 1490 O O . ALA A 1 199 ? -9.709 -3.878 23.095 1.00 64.06 199 ALA A O 1
ATOM 1491 N N . LEU A 1 200 ? -10.800 -4.073 21.130 1.00 61.03 200 LEU A N 1
ATOM 1492 C CA . LEU A 1 200 ? -11.502 -2.777 21.135 1.00 61.03 200 LEU A CA 1
ATOM 1493 C C . LEU A 1 200 ? -12.978 -2.918 21.519 1.00 61.03 200 LEU A C 1
ATOM 1495 O O . LEU A 1 200 ? -13.475 -1.990 22.200 1.00 61.03 200 LEU A O 1
#